Protein 9JQL (pdb70)

InterPro domains:
  IPR006679 Adenine deaminase [cd01295] (73-567)
  IPR006680 Amidohydrolase-related [PF01979] (78-361)
  IPR011059 Metal-dependent hydrolase, composite domain superfamily [G3DSA:2.30.40.10] (27-360)
  IPR011059 Metal-dependent hydrolase, composite domain superfamily [SSF51338] (27-117)
  IPR026912 Adenine deaminase C-terminal domain [PF13382] (418-571)
  IPR032466 Metal-dependent hydrolase [SSF51556] (82-328)

Foldseek 3Di:
DAPQFAPAVDADDCVLQDADDQWAWEDPFLAAIDIDGDDDDSHDQADALPAFKKWKKKADSNRFWMETHIYGQQFRAQAWKKALQEPRSIIIIIHGHVVQNSVQRVVCRRLHGGMWGGDDPGTPATDHNPLCDCPDPVCVVVNVVSQVVVVVVSVVGRRDHDHNVSNVHNQAPLCHDAWHQHRQYIAGSVVGDHDDGIDGD

Secondary structure (DSSP, 8-state):
--SS----S----GGGG----SEEEEESSSS-EEEEE--S-TT-SB--TTS-EEEEEEE-TTSSEEEEEEEESS-SS--EEEE--SSS--EEEEESBHHHHHHHHHHHHHTTSEEEEEETTEEEEEEEHHHHTTSSGGGHHHHHHHHHHHHHHHHHTT--SS-HHHHHHTTT-TTSSBEEEETTEEEETTTTEEEEEPEE-

Nearest PDB structures (foldseek):
  3t81-assembly1_B  TM=7.259E-01  e=1.936E-08  Agrobacterium fabrum str. C58
  3t8l-assembly1_A  TM=6.956E-01  e=5.305E-07  Agrobacterium fabrum str. C58
  4qfu-assembly3_C  TM=3.520E-01  e=2.180E+00  Phocaeicola vulgatus ATCC 8482
  4qfu-assembly4_D  TM=3.518E-01  e=2.459E+00  Phocaeicola vulgatus ATCC 8482

Solvent-accessible surface area: 9180 Å² total; per-residue (Å²): 96,34,190,90,66,27,104,26,98,20,96,14,64,88,95,2,0,120,20,104,18,62,31,0,0,71,9,132,66,10,17,39,1,50,59,23,111,30,139,46,81,28,73,94,74,75,8,59,106,125,42,47,2,0,0,0,0,0,0,10,76,123,8,136,24,20,0,8,1,1,0,37,13,0,0,31,27,0,9,0,0,0,0,5,51,23,124,73,11,10,0,0,0,0,0,0,21,19,51,4,0,33,57,0,3,47,54,0,28,68,38,22,0,0,3,0,1,0,39,109,53,104,58,61,24,40,4,44,80,76,36,12,27,66,100,64,100,176,24,115,121,76,10,84,121,56,46,99,91,2,62,55,16,0,86,120,32,24,4,155,62,116,40,3,19,91,3,4,53,63,1,29,22,62,136,41,36,91,0,1,0,12,67,52,0,0,33,21,14,124,137,164,54,57,52,75,86,15,82,136,107

B-factor: mean 29.09, std 10.37, range [13.46, 78.76]

Sequence (201 aa):
GGLVPLELSYDMTMDDLQFSMPMGVKMRNAVIMEPYMIEIDNSMEQLSFDHDESYLTMLDRHGKWRVNTMIKGFASSVQGFVSSFTTTGDIVAIGKNKADMLLAFARMKEIGGGIVLAENGNILHEIPLALCGCASSEAYEDVLEKEQKLRDLLTERGYEFCDPIYTLLFLQSTHLPYIRITPRGIFDVMKKTVLFPSIMR

Structure (mmCIF, N/CA/C/O backbone):
data_9JQL
#
_entry.id   9JQL
#
_cell.length_a   103.169
_cell.length_b   103.169
_cell.length_c   42.629
_cell.angle_alpha   90.000
_cell.angle_beta   90.000
_cell.angle_gamma   90.000
#
_symmetry.space_group_name_H-M   'P 43 21 2'
#
loop_
_entity.id
_entity.type
_entity.pdbx_description
1 polymer 'Putative adenine deaminase YerA'
2 water water
#
loop_
_atom_site.group_PDB
_atom_site.id
_atom_site.type_symbol
_atom_site.label_atom_id
_atom_site.label_alt_id
_atom_site.label_comp_id
_atom_site.label_asym_id
_atom_site.label_entity_id
_atom_site.label_seq_id
_atom_site.pdbx_PDB_ins_code
_atom_site.Cartn_x
_atom_site.Cartn_y
_atom_site.Cartn_z
_atom_site.occupancy
_atom_site.B_iso_or_equiv
_atom_site.auth_seq_id
_atom_site.auth_comp_id
_atom_site.auth_asym_id
_atom_site.auth_atom_id
_atom_site.pdbx_PDB_model_num
ATOM 1 N N . GLY A 1 1 ? 21.48433 -5.76785 15.49478 1.000 51.31204 380 GLY A N 1
ATOM 2 C CA . GLY A 1 1 ? 22.10013 -7.06250 15.24241 1.000 51.75417 380 GLY A CA 1
ATOM 3 C C . GLY A 1 1 ? 21.10717 -8.15552 14.87693 1.000 62.40680 380 GLY A C 1
ATOM 4 O O . GLY A 1 1 ? 19.94044 -7.86471 14.58024 1.000 68.64543 380 GLY A O 1
ATOM 5 N N . GLY A 1 2 ? 21.56734 -9.40860 14.89671 1.000 56.92052 381 GLY A N 1
ATOM 6 C CA . GLY A 1 2 ? 20.71853 -10.52518 14.53374 1.000 59.71287 381 GLY A CA 1
ATOM 7 C C . GLY A 1 2 ? 20.73058 -11.65749 15.53228 1.000 61.74036 381 GLY A C 1
ATOM 8 O O . GLY A 1 2 ? 21.80373 -12.14576 15.89096 1.000 57.49141 381 GLY A O 1
ATOM 9 N N . LEU A 1 3 ? 19.54789 -12.07570 15.99205 1.000 63.62992 382 LEU A N 1
ATOM 10 C CA . LEU A 1 3 ? 19.45801 -13.22899 16.87605 1.000 65.43855 382 LEU A CA 1
ATOM 11 C C . LEU A 1 3 ? 19.66041 -14.52371 16.10296 1.000 68.34970 382 LEU A C 1
ATOM 12 O O . LEU A 1 3 ? 20.29886 -15.45942 16.59548 1.000 73.31970 382 LEU A O 1
ATOM 17 N N . VAL A 1 4 ? 19.11944 -14.59948 14.88487 1.000 70.58394 383 VAL A N 1
ATOM 18 C CA . VAL A 1 4 ? 19.31258 -15.77447 14.04082 1.000 71.05185 383 VAL A CA 1
ATOM 19 C C . VAL A 1 4 ? 19.97452 -15.33364 12.73552 1.000 67.44577 383 VAL A C 1
ATOM 20 O O . VAL A 1 4 ? 19.30366 -15.25902 11.69972 1.000 67.89597 383 VAL A O 1
ATOM 22 N N . PRO A 1 5 ? 21.26411 -15.03305 12.73779 1.000 63.84038 384 PRO A N 1
ATOM 23 C CA . PRO A 1 5 ? 21.90425 -14.55144 11.51224 1.000 53.49911 384 PRO A CA 1
ATOM 24 C C . PRO A 1 5 ? 22.23051 -15.69298 10.56073 1.000 57.40106 384 PRO A C 1
ATOM 25 O O . PRO A 1 5 ? 22.27659 -16.86861 10.93238 1.000 60.06209 384 PRO A O 1
ATOM 29 N N . LEU A 1 6 ? 22.45002 -15.31957 9.30426 1.000 50.82556 385 LEU A N 1
ATOM 30 C CA . LEU A 1 6 ? 22.93982 -16.26945 8.31605 1.000 48.23200 385 LEU A CA 1
ATOM 31 C C . LEU A 1 6 ? 24.27646 -16.84305 8.77614 1.000 54.54626 385 LEU A C 1
ATOM 32 O O . LEU A 1 6 ? 25.26423 -16.11228 8.91503 1.000 65.83970 385 LEU A O 1
ATOM 37 N N . GLU A 1 7 ? 24.29478 -18.15046 9.04535 1.000 57.27905 386 GLU A N 1
ATOM 38 C CA . GLU A 1 7 ? 25.47081 -18.81623 9.60689 1.000 61.77953 386 GLU A CA 1
ATOM 39 C C . GLU A 1 7 ? 26.35137 -19.29590 8.45811 1.000 60.00325 386 GLU A C 1
ATOM 40 O O . GLU A 1 7 ? 26.46016 -20.48916 8.16080 1.000 56.80590 386 GLU A O 1
ATOM 42 N N . LEU A 1 8 ? 27.00788 -18.33356 7.81696 1.000 46.46210 387 LEU A N 1
ATOM 43 C CA . LEU A 1 8 ? 28.01274 -18.65328 6.82101 1.000 49.48396 387 LEU A CA 1
ATOM 44 C C . LEU A 1 8 ? 29.31497 -19.02801 7.51364 1.000 51.19384 387 LEU A C 1
ATOM 45 O O . LEU A 1 8 ? 29.66670 -18.48283 8.56265 1.000 53.65520 387 LEU A O 1
ATOM 50 N N . SER A 1 9 ? 30.03642 -19.96320 6.91511 1.000 49.38810 388 SER A N 1
ATOM 51 C CA . SER A 1 9 ? 31.28422 -20.43168 7.52118 1.000 49.33540 388 SER A CA 1
ATOM 52 C C . SER A 1 9 ? 32.38940 -19.39092 7.45862 1.000 49.97211 388 SER A C 1
ATOM 53 O O . SER A 1 9 ? 33.53848 -19.72738 7.81066 1.000 51.64431 388 SER A O 1
ATOM 56 N N . TYR A 1 10 ? 32.10750 -18.15548 7.04412 1.000 50.20048 389 TYR A N 1
ATOM 57 C CA . TYR A 1 10 ? 33.16833 -17.18001 6.83293 1.000 41.06869 389 TYR A CA 1
ATOM 58 C C . TYR A 1 10 ? 32.61105 -15.77063 6.94850 1.000 39.48680 389 TYR A C 1
ATOM 59 O O . TYR A 1 10 ? 31.42915 -15.51803 6.68591 1.000 39.30542 389 TYR A O 1
ATOM 68 N N . ASP A 1 11 ? 33.48543 -14.85052 7.34766 1.000 36.62767 390 ASP A N 1
ATOM 69 C CA . ASP A 1 11 ? 33.22639 -13.42716 7.24005 1.000 36.83069 390 ASP A CA 1
ATOM 70 C C . ASP A 1 11 ? 33.94812 -12.89443 6.01199 1.000 32.61492 390 ASP A C 1
ATOM 71 O O . ASP A 1 11 ? 35.00810 -13.39976 5.63088 1.000 33.62397 390 ASP A O 1
ATOM 76 N N . MET A 1 12 ? 33.36976 -11.87342 5.38916 1.000 32.71063 391 MET A N 1
ATOM 77 C CA . MET A 1 12 ? 34.01857 -11.23506 4.25380 1.000 30.44168 391 MET A CA 1
ATOM 78 C C . MET A 1 12 ? 34.97732 -10.16420 4.75054 1.000 29.22528 391 MET A C 1
ATOM 79 O O . MET A 1 12 ? 34.57927 -9.25051 5.48063 1.000 27.91118 391 MET A O 1
ATOM 84 N N . THR A 1 13 ? 36.23593 -10.27259 4.34807 1.000 30.04641 392 THR A N 1
ATOM 85 C CA . THR A 1 13 ? 37.28075 -9.37597 4.80764 1.000 27.84934 392 THR A CA 1
ATOM 86 C C . THR A 1 13 ? 37.87777 -8.62143 3.62772 1.000 33.05551 392 THR A C 1
ATOM 87 O O . THR A 1 13 ? 37.52934 -8.84649 2.46661 1.000 30.03212 392 THR A O 1
ATOM 91 N N . MET A 1 14 ? 38.79604 -7.71147 3.94761 1.000 27.49940 393 MET A N 1
ATOM 92 C CA . MET A 1 14 ? 39.48447 -6.94441 2.91900 1.000 30.19237 393 MET A CA 1
ATOM 93 C C . MET A 1 14 ? 40.26362 -7.82876 1.95465 1.000 30.63221 393 MET A C 1
ATOM 94 O O . MET A 1 14 ? 40.46476 -7.43550 0.79894 1.000 31.99603 393 MET A O 1
ATOM 99 N N . ASP A 1 15 ? 40.68928 -9.01620 2.39846 1.000 31.18611 394 ASP A N 1
ATOM 100 C CA . ASP A 1 15 ? 41.36279 -9.96108 1.51654 1.000 31.28809 394 ASP A CA 1
ATOM 101 C C . ASP A 1 15 ? 40.44852 -10.47941 0.41383 1.000 31.64230 394 ASP A C 1
ATOM 102 O O . ASP A 1 15 ? 40.94304 -10.90361 -0.63605 1.000 28.19703 394 ASP A O 1
ATOM 107 N N . ASP A 1 16 ? 39.13480 -10.48662 0.63634 1.000 26.17485 395 ASP A N 1
ATOM 108 C CA . ASP A 1 16 ? 38.18365 -10.83630 -0.40976 1.000 28.98389 395 ASP A CA 1
ATOM 109 C C . ASP A 1 16 ? 37.94101 -9.67577 -1.36576 1.000 29.66433 395 ASP A C 1
ATOM 110 O O . ASP A 1 16 ? 37.19707 -9.82665 -2.33904 1.000 25.19818 395 ASP A O 1
ATOM 115 N N . LEU A 1 17 ? 38.54440 -8.51750 -1.10910 1.000 26.60058 396 LEU A N 1
ATOM 116 C CA . LEU A 1 17 ? 38.40496 -7.33907 -1.95813 1.000 29.58463 396 LEU A CA 1
ATOM 117 C C . LEU A 1 17 ? 39.73287 -6.97674 -2.62204 1.000 26.89818 396 LEU A C 1
ATOM 118 O O . LEU A 1 17 ? 40.09575 -5.80742 -2.72943 1.000 24.84221 396 LEU A O 1
ATOM 123 N N . GLN A 1 18 ? 40.47120 -7.98992 -3.07009 1.000 24.64952 397 GLN A N 1
ATOM 124 C CA . GLN A 1 18 ? 41.67762 -7.81119 -3.87036 1.000 27.51271 397 GLN A CA 1
ATOM 125 C C . GLN A 1 18 ? 41.33435 -8.06478 -5.33132 1.000 27.97739 397 GLN A C 1
ATOM 126 O O . GLN A 1 18 ? 40.91992 -9.17412 -5.69208 1.000 25.10078 397 GLN A O 1
ATOM 132 N N . PHE A 1 19 ? 41.50603 -7.04766 -6.17138 1.000 21.81118 398 PHE A N 1
ATOM 133 C CA . PHE A 1 19 ? 41.12137 -7.10165 -7.57302 1.000 24.73418 398 PHE A CA 1
ATOM 134 C C . PHE A 1 19 ? 42.36093 -6.96493 -8.44484 1.000 31.15484 398 PHE A C 1
ATOM 135 O O . PHE A 1 19 ? 43.15105 -6.03101 -8.26419 1.000 32.27025 398 PHE A O 1
ATOM 143 N N . SER A 1 20 ? 42.53127 -7.89022 -9.38687 1.000 24.87932 399 SER A N 1
ATOM 144 C CA . SER A 1 20 ? 43.76044 -7.91751 -10.16847 1.000 30.15899 399 SER A CA 1
ATOM 145 C C . SER A 1 20 ? 43.52692 -8.19806 -11.65001 1.000 28.74994 399 SER A C 1
ATOM 146 O O . SER A 1 20 ? 44.31223 -7.75046 -12.49103 1.000 29.71820 399 SER A O 1
ATOM 149 N N . MET A 1 21 ? 42.47304 -8.93634 -11.99033 1.000 22.06484 400 MET A N 1
ATOM 150 C CA . MET A 1 21 ? 42.25714 -9.29393 -13.38306 1.000 24.90899 400 MET A CA 1
ATOM 151 C C . MET A 1 21 ? 41.95879 -8.04394 -14.22278 1.000 24.37929 400 MET A C 1
ATOM 152 O O . MET A 1 21 ? 41.25244 -7.13998 -13.74165 1.000 25.94641 400 MET A O 1
ATOM 157 N N . PRO A 1 22 ? 42.47215 -7.95196 -15.42817 1.000 24.11094 401 PRO A N 1
ATOM 158 C CA . PRO A 1 22 ? 42.32597 -6.73039 -16.23413 1.000 25.25366 401 PRO A CA 1
ATOM 159 C C . PRO A 1 22 ? 41.00938 -6.63465 -16.98551 1.000 24.31412 401 PRO A C 1
ATOM 160 O O . PRO A 1 22 ? 40.77621 -5.62619 -17.66234 1.000 21.89607 401 PRO A O 1
ATOM 164 N N . MET A 1 23 ? 40.15121 -7.64368 -16.88656 1.000 20.25029 402 MET A N 1
ATOM 165 C CA . MET A 1 23 ? 38.92252 -7.72190 -17.65983 1.000 22.07051 402 MET A CA 1
ATOM 166 C C . MET A 1 23 ? 37.72204 -7.76907 -16.72591 1.000 22.04813 402 MET A C 1
ATOM 167 O O . MET A 1 23 ? 37.76076 -8.42161 -15.67720 1.000 19.69016 402 MET A O 1
ATOM 172 N N . GLY A 1 24 ? 36.66106 -7.06711 -17.11115 1.000 16.49401 403 GLY A N 1
ATOM 173 C CA . GLY A 1 24 ? 35.41339 -7.10926 -16.38047 1.000 19.83080 403 GLY A CA 1
ATOM 174 C C . GLY A 1 24 ? 34.22454 -7.34113 -17.28655 1.000 22.25111 403 GLY A C 1
ATOM 175 O O . GLY A 1 24 ? 34.38133 -7.55192 -18.49522 1.000 19.86282 403 GLY A O 1
ATOM 176 N N . VAL A 1 25 ? 33.02655 -7.28769 -16.71561 1.000 16.92100 404 VAL A N 1
ATOM 177 C CA . VAL A 1 25 ? 31.79155 -7.49807 -17.45626 1.000 20.22446 404 VAL A CA 1
ATOM 178 C C . VAL A 1 25 ? 31.07945 -6.16020 -17.59672 1.000 21.64249 404 VAL A C 1
ATOM 179 O O . VAL A 1 25 ? 31.02953 -5.36311 -16.65204 1.000 19.76020 404 VAL A O 1
ATOM 183 N N . LYS A 1 26 ? 30.55400 -5.90387 -18.78964 1.000 18.66161 405 LYS A N 1
ATOM 184 C CA . LYS A 1 26 ? 29.88604 -4.65214 -19.11332 1.000 21.74708 405 LYS A CA 1
ATOM 185 C C . LYS A 1 26 ? 28.44935 -4.95017 -19.51633 1.000 19.14650 405 LYS A C 1
ATOM 186 O O . LYS A 1 26 ? 28.20545 -5.83653 -20.33887 1.000 21.79568 405 LYS A O 1
ATOM 192 N N . MET A 1 27 ? 27.50525 -4.21302 -18.94018 1.000 19.92539 406 MET A N 1
ATOM 193 C CA . MET A 1 27 ? 26.08577 -4.43733 -19.18368 1.000 20.27258 406 MET A CA 1
ATOM 194 C C . MET A 1 27 ? 25.66582 -3.79996 -20.50607 1.000 22.20798 406 MET A C 1
ATOM 195 O O . MET A 1 27 ? 25.84143 -2.59184 -20.69953 1.000 21.58026 406 MET A O 1
ATOM 200 N N . ARG A 1 28 ? 25.13808 -4.61837 -21.42328 1.000 19.77456 407 ARG A N 1
ATOM 201 C CA . ARG A 1 28 ? 24.44998 -4.11989 -22.61024 1.000 25.72491 407 ARG A CA 1
ATOM 202 C C . ARG A 1 28 ? 23.01130 -3.75035 -22.29791 1.000 27.75715 407 ARG A C 1
ATOM 203 O O . ARG A 1 28 ? 22.50774 -2.71059 -22.72100 1.000 28.73874 407 ARG A O 1
ATOM 211 N N . ASN A 1 29 ? 22.31909 -4.63009 -21.55879 1.000 25.20336 408 ASN A N 1
ATOM 212 C CA . ASN A 1 29 ? 21.01583 -4.32831 -20.99839 1.000 24.94131 408 ASN A CA 1
ATOM 213 C C . ASN A 1 29 ? 21.02017 -4.86954 -19.57216 1.000 25.23355 408 ASN A C 1
ATOM 214 O O . ASN A 1 29 ? 22.07010 -5.01336 -18.93155 1.000 23.14222 408 ASN A O 1
ATOM 219 N N . ALA A 1 30 ? 19.84568 -5.22219 -19.06576 1.000 21.24307 409 ALA A N 1
ATOM 220 C CA . ALA A 1 30 ? 19.75462 -5.67733 -17.68345 1.000 27.95558 409 ALA A CA 1
ATOM 221 C C . ALA A 1 30 ? 20.42517 -7.03158 -17.46895 1.000 22.83225 409 ALA A C 1
ATOM 222 O O . ALA A 1 30 ? 20.91641 -7.30335 -16.36913 1.000 17.24671 409 ALA A O 1
ATOM 224 N N . VAL A 1 31 ? 20.50111 -7.87245 -18.49938 1.000 17.77243 410 VAL A N 1
ATOM 225 C CA . VAL A 1 31 ? 20.97320 -9.24249 -18.30704 1.000 19.96803 410 VAL A CA 1
ATOM 226 C C . VAL A 1 31 ? 22.13787 -9.56130 -19.23520 1.000 22.81332 410 VAL A C 1
ATOM 227 O O . VAL A 1 31 ? 23.03223 -10.33718 -18.87376 1.000 23.52759 410 VAL A O 1
ATOM 231 N N . ILE A 1 32 ? 22.14725 -8.96883 -20.42516 1.000 21.69447 411 ILE A N 1
ATOM 232 C CA . ILE A 1 32 ? 23.18762 -9.26721 -21.40055 1.000 21.69229 411 ILE A CA 1
ATOM 233 C C . ILE A 1 32 ? 24.45683 -8.51468 -21.02499 1.000 20.43273 411 ILE A C 1
ATOM 234 O O . ILE A 1 32 ? 24.42305 -7.30680 -20.76298 1.000 19.94933 411 ILE A O 1
ATOM 239 N N . MET A 1 33 ? 25.57933 -9.23088 -20.98675 1.000 17.78150 412 MET A N 1
ATOM 240 C CA . MET A 1 33 ? 26.86618 -8.64814 -20.63905 1.000 19.87247 412 MET A CA 1
ATOM 241 C C . MET A 1 33 ? 27.91934 -9.08972 -21.63986 1.000 21.35487 412 MET A C 1
ATOM 242 O O . MET A 1 33 ? 27.81310 -10.15531 -22.25248 1.000 22.47273 412 MET A O 1
ATOM 247 N N . GLU A 1 34 ? 28.94740 -8.26448 -21.79471 1.000 22.57462 413 GLU A N 1
ATOM 248 C CA . GLU A 1 34 ? 30.05604 -8.53689 -22.68187 1.000 27.40598 413 GLU A CA 1
ATOM 249 C C . GLU A 1 34 ? 31.36697 -8.24852 -21.98513 1.000 22.72264 413 GLU A C 1
ATOM 250 O O . GLU A 1 34 ? 31.41369 -7.44674 -21.03574 1.000 19.62506 413 GLU A O 1
ATOM 256 N N . PRO A 1 35 ? 32.46440 -8.87817 -22.39235 1.000 22.91458 414 PRO A N 1
ATOM 257 C CA . PRO A 1 35 ? 33.75719 -8.57037 -2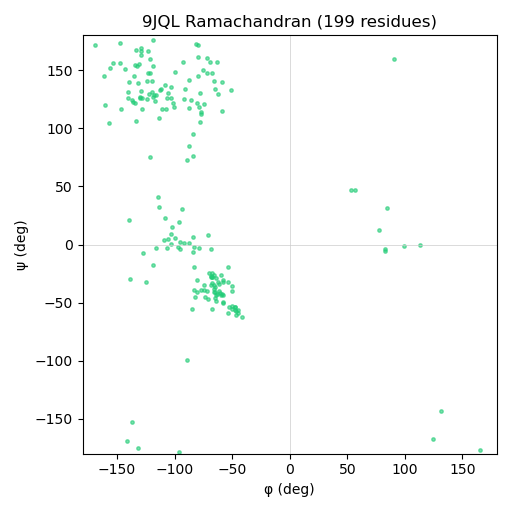1.78702 1.000 19.71221 414 PRO A CA 1
ATOM 258 C C . PRO A 1 35 ? 34.20337 -7.15827 -22.13347 1.000 25.83713 414 PRO A C 1
ATOM 259 O O . PRO A 1 35 ? 33.89381 -6.62941 -23.20426 1.000 21.32574 414 PRO A O 1
ATOM 263 N N . TYR A 1 36 ? 34.92579 -6.54141 -21.20141 1.000 21.61109 415 TYR A N 1
ATOM 264 C CA . TYR A 1 36 ? 35.53762 -5.24700 -21.46536 1.000 20.88721 415 TYR A CA 1
ATOM 265 C C . TYR A 1 36 ? 36.84739 -5.16716 -20.69553 1.000 23.29374 415 TYR A C 1
ATOM 266 O O . TYR A 1 36 ? 37.05180 -5.87489 -19.70644 1.000 22.55923 415 TYR A O 1
ATOM 275 N N . MET A 1 37 ? 37.74551 -4.30993 -21.17257 1.000 24.60980 416 MET A N 1
ATOM 276 C CA . MET A 1 37 ? 39.03160 -4.10321 -20.51970 1.000 26.89554 416 MET A CA 1
A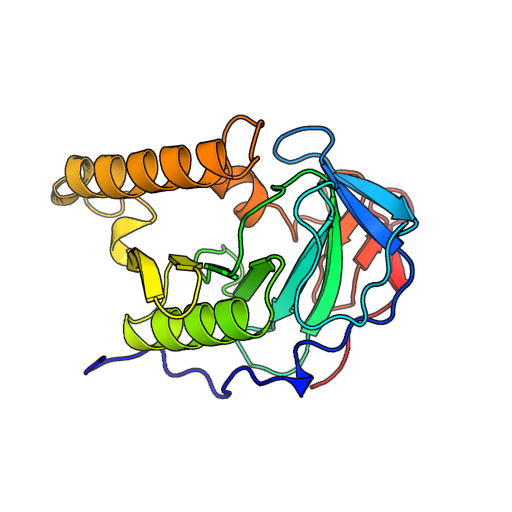TOM 277 C C . MET A 1 37 ? 38.91338 -2.94971 -19.53263 1.000 25.99021 416 MET A C 1
ATOM 278 O O . MET A 1 37 ? 38.49343 -1.84773 -19.90332 1.000 25.91326 416 MET A O 1
ATOM 283 N N . ILE A 1 38 ? 39.277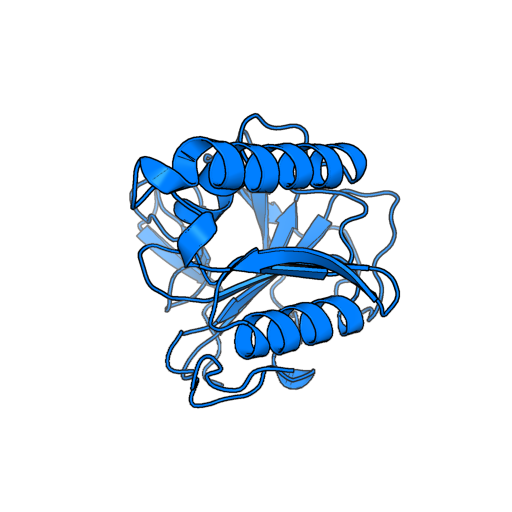65 -3.21377 -18.27591 1.000 22.28023 417 ILE A N 1
ATOM 284 C CA . ILE A 1 38 ? 39.12619 -2.22380 -17.21754 1.000 25.89150 417 ILE A CA 1
ATOM 285 C C . ILE A 1 38 ? 39.98443 -1.00598 -17.52303 1.000 31.55103 417 ILE A C 1
ATOM 286 O O . ILE A 1 38 ? 41.17995 -1.12313 -17.82067 1.000 29.26179 417 ILE A O 1
ATOM 291 N N . GLU A 1 39 ? 39.37210 0.17512 -17.45305 1.000 30.85915 418 GLU A N 1
ATOM 292 C CA . GLU A 1 39 ? 40.01292 1.42264 -17.84617 1.000 36.56199 418 GLU A CA 1
ATOM 293 C C . GLU A 1 39 ? 40.48459 2.26439 -16.66661 1.000 31.23449 418 GLU A C 1
ATOM 294 O O . GLU A 1 39 ? 41.04156 3.34539 -16.88367 1.000 36.75663 418 GLU A O 1
ATOM 300 N N . ILE A 1 40 ? 40.28063 1.80673 -15.43038 1.000 27.38600 419 ILE A N 1
ATOM 301 C CA . ILE A 1 40 ? 40.55006 2.61036 -14.24504 1.000 27.58288 419 ILE A CA 1
ATOM 302 C C . ILE A 1 40 ? 41.41761 1.81813 -13.27208 1.000 29.17067 419 ILE A C 1
ATOM 303 O O . ILE A 1 40 ? 41.62125 0.61291 -13.41842 1.000 31.51046 419 ILE A O 1
ATOM 308 N N . ASP A 1 41 ? 41.92454 2.52610 -12.26230 1.000 30.07479 420 ASP A N 1
ATOM 309 C CA . ASP A 1 41 ? 42.78823 1.94653 -11.23639 1.000 34.54673 420 ASP A CA 1
ATOM 310 C C . ASP A 1 41 ? 41.92512 1.18549 -10.23695 1.000 33.27225 420 ASP A C 1
ATOM 311 O O . ASP A 1 41 ? 41.25652 1.79186 -9.39318 1.000 36.65282 420 ASP A O 1
ATOM 316 N N . ASN A 1 42 ? 41.95601 -0.14693 -10.31528 1.000 33.05464 421 ASN A N 1
ATOM 317 C CA . ASN A 1 42 ? 41.15964 -1.00211 -9.44276 1.000 35.56423 421 ASN A CA 1
ATOM 318 C C . ASN A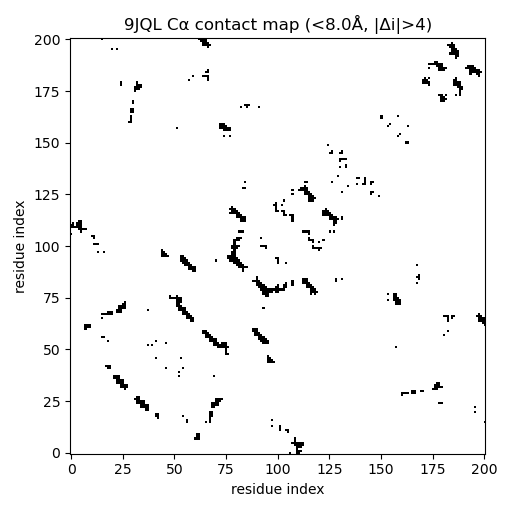 1 42 ? 41.91664 -1.44446 -8.19256 1.000 32.45574 421 ASN A C 1
ATOM 319 O O . ASN A 1 42 ? 41.66491 -2.54098 -7.67497 1.000 28.34294 421 ASN A O 1
ATOM 324 N N . SER A 1 43 ? 42.84128 -0.62589 -7.69472 1.000 30.31792 422 SER A N 1
ATOM 325 C CA . SER A 1 43 ? 43.54070 -0.90330 -6.44788 1.000 26.78405 422 SER A CA 1
ATOM 326 C C . SER A 1 43 ? 43.07161 -0.01536 -5.30538 1.000 28.41759 422 SER A C 1
ATOM 327 O O . SER A 1 43 ? 43.54225 -0.18022 -4.17629 1.000 30.05756 422 SER A O 1
ATOM 330 N N . MET A 1 44 ? 42.15895 0.91477 -5.56994 1.000 31.80297 423 MET A N 1
ATOM 331 C CA . MET A 1 44 ? 41.79144 1.94310 -4.60776 1.000 25.07590 423 MET A CA 1
ATOM 332 C C . MET A 1 44 ? 40.67625 1.46655 -3.68882 1.000 33.57843 423 MET A C 1
ATOM 333 O O . MET A 1 44 ? 39.74502 0.78191 -4.12258 1.000 24.67919 423 MET A O 1
ATOM 338 N N . GLU A 1 45 ? 40.77785 1.84643 -2.41189 1.000 29.83328 424 GLU A N 1
ATOM 339 C CA . GLU A 1 45 ? 39.71074 1.56226 -1.45971 1.000 28.41849 424 GLU A CA 1
ATOM 340 C C . GLU A 1 45 ? 38.41688 2.26031 -1.85576 1.000 30.76120 424 GLU A C 1
ATOM 341 O O . GLU A 1 45 ? 37.32617 1.73282 -1.61338 1.000 28.67707 424 GLU A O 1
ATOM 347 N N . GLN A 1 46 ? 38.51751 3.43437 -2.47529 1.000 25.91543 425 GLN A N 1
ATOM 348 C CA . GLN A 1 46 ? 37.36127 4.20483 -2.91629 1.000 23.50149 425 GLN A CA 1
ATOM 349 C C . GLN A 1 46 ? 37.54612 4.55796 -4.38317 1.000 28.78836 425 GLN A C 1
ATOM 350 O O . GLN A 1 46 ? 38.57433 5.13075 -4.75891 1.000 29.89890 425 GLN A O 1
ATOM 356 N N . LEU A 1 47 ? 36.56183 4.21209 -5.20647 1.000 20.34767 426 LEU A N 1
ATOM 357 C CA . LEU A 1 47 ? 36.59604 4.53848 -6.62303 1.000 22.68461 426 LEU A CA 1
ATOM 358 C C . LEU A 1 47 ? 35.89537 5.86908 -6.87752 1.000 24.84432 426 LEU A C 1
ATOM 359 O O . LEU A 1 47 ? 35.05307 6.31742 -6.09689 1.000 25.22927 426 LEU A O 1
ATOM 364 N N . SER A 1 48 ? 36.25075 6.49603 -7.99446 1.000 27.12556 427 SER A N 1
ATOM 365 C CA . SER A 1 48 ? 35.67645 7.78761 -8.34045 1.000 22.88998 427 SER A CA 1
ATOM 366 C C . SER A 1 48 ? 34.24358 7.63260 -8.84195 1.000 29.29164 427 SER A C 1
ATOM 367 O O . SER A 1 48 ? 33.87156 6.61351 -9.43086 1.000 23.20180 427 SER A O 1
ATOM 370 N N . PHE A 1 49 ? 33.43729 8.66932 -8.60922 1.000 23.24031 428 PHE A N 1
ATOM 371 C CA . PHE A 1 49 ? 32.04330 8.67911 -9.03644 1.000 25.03396 428 PHE A CA 1
ATOM 372 C C . PHE A 1 49 ? 31.85142 9.18670 -10.46057 1.000 28.08169 428 PHE A C 1
ATOM 373 O O . PHE A 1 49 ? 30.70525 9.26860 -10.91432 1.000 32.16456 428 PHE A O 1
ATOM 381 N N . ASP A 1 50 ? 32.92215 9.53603 -11.17578 1.000 25.62119 429 ASP A N 1
ATOM 382 C CA . ASP A 1 50 ? 32.79701 10.09770 -12.51461 1.000 29.27204 429 ASP A CA 1
ATOM 383 C C . ASP A 1 50 ? 32.94490 9.04557 -13.61004 1.000 29.03263 429 ASP A C 1
ATOM 384 O O . ASP A 1 50 ? 33.22662 9.39301 -14.76185 1.000 32.76483 429 ASP A O 1
ATOM 389 N N . HIS A 1 51 ? 32.75988 7.77134 -13.27204 1.000 31.20006 430 HIS A N 1
ATOM 390 C CA . HIS A 1 51 ? 32.66861 6.70050 -14.25461 1.000 29.17825 430 HIS A CA 1
ATOM 391 C C . HIS A 1 51 ? 31.71496 5.64661 -13.70931 1.000 27.58735 430 HIS A C 1
ATOM 392 O O . HIS A 1 51 ? 31.26659 5.72556 -12.56340 1.000 26.38194 430 HIS A O 1
ATOM 399 N N . ASP A 1 52 ? 31.40448 4.64941 -14.54060 1.000 26.61991 431 ASP A N 1
ATOM 400 C CA . ASP A 1 52 ? 30.42705 3.62556 -14.18720 1.000 27.32748 431 ASP A CA 1
ATOM 401 C C . ASP A 1 52 ? 31.05202 2.23981 -14.03364 1.000 23.78370 431 ASP A C 1
ATOM 402 O O . ASP A 1 52 ? 30.40286 1.22956 -14.31456 1.000 22.55787 431 ASP A O 1
ATOM 407 N N . GLU A 1 53 ? 32.30238 2.17279 -13.58280 1.000 20.43671 432 GLU A N 1
ATOM 408 C CA . GLU A 1 53 ? 32.96501 0.90607 -13.29466 1.000 21.28742 432 GLU A CA 1
ATOM 409 C C . GLU A 1 53 ? 32.94484 0.67444 -11.78925 1.000 21.90088 432 GLU A C 1
ATOM 410 O O . GLU A 1 53 ? 33.46774 1.49508 -11.02749 1.000 23.08216 432 GLU A O 1
ATOM 416 N N . SER A 1 54 ? 32.35405 -0.43998 -11.36256 1.000 22.21430 433 SER A N 1
ATOM 417 C CA . SER A 1 54 ? 32.26226 -0.78178 -9.95184 1.000 20.01013 433 SER A CA 1
ATOM 418 C C . SER A 1 54 ? 32.92746 -2.12782 -9.69736 1.000 17.28834 433 SER A C 1
ATOM 419 O O . SER A 1 54 ? 32.93494 -3.00548 -10.56392 1.000 18.46193 433 SER A O 1
ATOM 422 N N . TYR A 1 55 ? 33.51059 -2.27625 -8.50785 1.000 15.28364 434 TYR A N 1
ATOM 423 C CA . TYR A 1 55 ? 33.95879 -3.58438 -8.05133 1.000 19.59914 434 TYR A CA 1
ATOM 424 C C . TYR A 1 55 ? 32.79010 -4.55920 -8.01452 1.000 20.03195 434 TYR A C 1
ATOM 425 O O . TYR A 1 55 ? 31.68398 -4.20321 -7.59109 1.000 17.31054 434 TYR A O 1
ATOM 434 N N . LEU A 1 56 ? 33.05017 -5.80277 -8.42882 1.000 20.71553 435 LEU A N 1
ATOM 435 C CA . LEU A 1 56 ? 32.10543 -6.90391 -8.27475 1.000 16.91370 435 LEU A CA 1
ATOM 436 C C . LEU A 1 56 ? 32.86459 -8.10879 -7.73897 1.000 22.58224 435 LEU A C 1
ATOM 437 O O . LEU A 1 56 ? 33.81298 -8.58421 -8.36957 1.000 17.46250 435 LEU A O 1
ATOM 442 N N . THR A 1 57 ? 32.43232 -8.61033 -6.58798 1.000 17.75114 436 THR A N 1
ATOM 443 C CA . THR A 1 57 ? 32.95580 -9.83210 -5.99792 1.000 18.88297 436 THR A CA 1
ATOM 444 C C . THR A 1 57 ? 31.82434 -10.8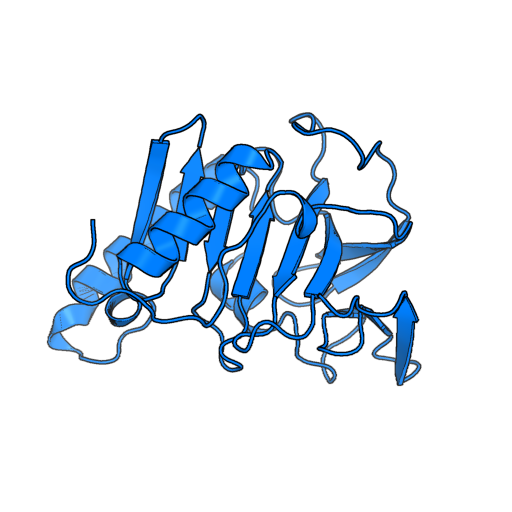4046 -5.87536 1.000 19.09249 436 THR A C 1
ATOM 445 O O . THR A 1 57 ? 30.76726 -10.53026 -5.31775 1.000 15.88838 436 THR A O 1
ATOM 449 N N . MET A 1 58 ? 32.04116 -12.03604 -6.40692 1.000 14.68587 437 MET A N 1
ATOM 450 C CA . MET A 1 58 ? 31.13572 -13.15628 -6.20246 1.000 18.24498 437 MET A CA 1
ATOM 451 C C . MET A 1 58 ? 31.78607 -14.11974 -5.22431 1.000 20.59214 437 MET A C 1
ATOM 452 O O . MET A 1 58 ? 32.94824 -14.48916 -5.39706 1.000 15.97050 437 MET A O 1
ATOM 457 N N . LEU A 1 59 ? 31.04462 -14.51382 -4.19812 1.000 16.03389 438 LEU A N 1
ATOM 458 C CA . LEU A 1 59 ? 31.57292 -15.34458 -3.12904 1.000 19.98970 438 LEU A CA 1
ATOM 459 C C . LEU A 1 59 ? 30.76240 -16.62577 -3.02751 1.000 19.11776 438 LEU A C 1
ATOM 460 O O . LEU A 1 59 ? 29.52773 -16.58418 -2.98650 1.000 18.90904 438 LEU A O 1
ATOM 465 N N . ASP A 1 60 ? 31.46581 -17.75516 -3.00796 1.000 20.25593 439 ASP A N 1
ATOM 466 C CA . ASP A 1 60 ? 30.85511 -19.04069 -2.70463 1.000 22.04203 439 ASP A CA 1
ATOM 467 C C . ASP A 1 60 ? 30.05421 -18.94840 -1.41368 1.000 23.55724 439 ASP A C 1
ATOM 468 O O . ASP A 1 60 ? 30.53160 -18.40500 -0.41410 1.000 19.21072 439 ASP A O 1
ATOM 473 N N . ARG A 1 61 ? 28.82335 -19.46915 -1.44029 1.000 20.42253 440 ARG A N 1
ATOM 474 C CA . ARG A 1 61 ? 28.04023 -19.53339 -0.21058 1.000 24.48588 440 ARG A CA 1
ATOM 475 C C . ARG A 1 61 ? 28.77043 -20.33710 0.85557 1.000 23.95670 440 ARG A C 1
ATOM 476 O O . ARG A 1 61 ? 28.62554 -20.06501 2.05299 1.000 24.18790 440 ARG A O 1
ATOM 484 N N . HIS A 1 62 ? 29.57157 -21.31554 0.43806 1.000 25.41692 441 HIS A N 1
ATOM 485 C CA . HIS A 1 62 ? 30.34666 -22.15146 1.34250 1.000 26.78859 441 HIS A CA 1
ATOM 486 C C . HIS A 1 62 ? 31.75183 -21.61012 1.59030 1.000 27.19473 441 HIS A C 1
ATOM 487 O O . HIS A 1 62 ? 32.52362 -22.23673 2.32341 1.000 26.95610 441 HIS A O 1
ATOM 494 N N . GLY A 1 63 ? 32.10154 -20.46718 1.00030 1.000 26.90971 442 GLY A N 1
ATOM 495 C CA . GLY A 1 63 ? 33.32606 -19.76593 1.33138 1.000 25.02781 442 GLY A CA 1
ATOM 496 C C . GLY A 1 63 ? 34.59803 -20.33103 0.74420 1.000 23.11558 442 GLY A C 1
ATOM 497 O O . GLY A 1 63 ? 35.68733 -19.91243 1.15834 1.000 27.38051 442 GLY A O 1
ATOM 498 N N . LYS A 1 64 ? 34.50648 -21.25218 -0.21259 1.000 20.35973 443 LYS A N 1
ATOM 499 C CA . LYS A 1 64 ? 35.71864 -21.85476 -0.75294 1.000 26.12136 443 LYS A CA 1
ATOM 500 C C . LYS A 1 64 ? 36.35031 -20.98415 -1.83200 1.000 27.07541 443 LYS A C 1
ATOM 501 O O . LYS A 1 64 ? 37.57918 -20.86523 -1.89422 1.000 26.75715 443 LYS A O 1
ATOM 507 N N . TRP A 1 65 ? 35.53476 -20.36934 -2.68505 1.000 23.50657 444 TRP A N 1
ATOM 508 C CA . TRP A 1 65 ? 36.03169 -19.63216 -3.83533 1.000 22.37153 444 TRP A CA 1
ATOM 509 C C . TRP A 1 65 ? 35.42426 -18.23770 -3.87624 1.000 22.86863 444 TRP A C 1
ATOM 510 O O . TRP A 1 65 ? 34.41655 -17.95031 -3.22457 1.000 21.68168 444 TRP A O 1
ATOM 521 N N . ARG A 1 66 ? 36.06084 -17.37318 -4.66384 1.000 19.70609 445 ARG A N 1
ATOM 522 C CA . ARG A 1 66 ? 35.53818 -16.04762 -4.95269 1.000 19.93440 445 ARG A CA 1
ATOM 523 C C . ARG A 1 66 ? 36.07376 -15.59662 -6.30384 1.000 22.04045 445 ARG A C 1
ATOM 524 O O . ARG A 1 66 ? 37.10968 -16.07077 -6.77759 1.000 20.54506 445 ARG A O 1
ATOM 532 N N . VAL A 1 67 ? 35.33727 -14.68149 -6.92475 1.000 18.54819 446 VAL A N 1
ATOM 533 C CA . VAL A 1 67 ? 35.70930 -14.06284 -8.19059 1.000 19.90894 446 VAL A CA 1
ATOM 534 C C . VAL A 1 67 ? 35.72243 -12.55597 -7.98512 1.000 22.06623 446 VAL A C 1
ATOM 535 O O . VAL A 1 67 ? 34.72490 -11.98037 -7.53405 1.000 20.17594 446 VAL A O 1
ATOM 539 N N . ASN A 1 68 ? 36.84873 -11.92333 -8.30937 1.000 18.07365 447 ASN A N 1
ATOM 540 C CA . ASN A 1 68 ? 37.02687 -10.48276 -8.15486 1.000 18.91009 447 ASN A CA 1
ATOM 541 C C . ASN A 1 68 ? 37.16657 -9.86096 -9.54052 1.000 22.02262 447 ASN A C 1
ATOM 542 O O . ASN A 1 68 ? 38.19887 -10.04788 -10.20084 1.000 24.74100 447 ASN A O 1
ATOM 547 N N . THR A 1 69 ? 36.15784 -9.12607 -9.97123 1.000 16.64770 448 THR A N 1
ATOM 548 C CA . THR A 1 69 ? 36.14802 -8.52339 -11.30027 1.000 21.75980 448 THR A CA 1
ATOM 549 C C . THR A 1 69 ? 35.52306 -7.13726 -11.18834 1.000 20.02344 448 THR A C 1
ATOM 550 O O . THR A 1 69 ? 35.29590 -6.61087 -10.09248 1.000 16.75311 448 THR A O 1
ATOM 554 N N . MET A 1 70 ? 35.22496 -6.53189 -12.33208 1.000 18.75206 449 MET A N 1
ATOM 555 C CA . MET A 1 70 ? 34.53965 -5.25162 -12.38391 1.000 22.85273 449 MET A CA 1
ATOM 556 C C . MET A 1 70 ? 33.27197 -5.38853 -13.21082 1.000 19.48873 449 MET A C 1
ATOM 557 O O . MET A 1 70 ? 33.21263 -6.17695 -14.15682 1.000 16.97481 449 MET A O 1
ATOM 562 N N . ILE A 1 71 ? 32.25207 -4.62165 -12.83977 1.000 17.21474 450 ILE A N 1
ATOM 563 C CA . ILE A 1 71 ? 31.02688 -4.51830 -13.62112 1.000 18.82789 450 ILE A CA 1
ATOM 564 C C . ILE A 1 71 ? 30.88950 -3.07334 -14.08174 1.000 19.90941 450 ILE A C 1
ATOM 565 O O . ILE A 1 71 ? 30.93232 -2.14163 -13.26685 1.000 17.37764 450 ILE A O 1
ATOM 570 N N . LYS A 1 72 ? 30.78324 -2.88594 -15.39027 1.000 18.79875 451 LYS A N 1
ATOM 571 C CA . LYS A 1 72 ? 30.64244 -1.56521 -15.98228 1.000 19.29627 451 LYS A CA 1
ATOM 572 C C . LYS A 1 72 ? 29.19130 -1.35278 -16.39035 1.000 19.96969 451 LYS A C 1
ATOM 573 O O . LYS A 1 72 ? 28.61470 -2.17822 -17.10710 1.000 17.90970 451 LYS A O 1
ATOM 579 N N . GLY A 1 73 ? 28.60056 -0.25646 -15.92214 1.000 20.59783 452 GLY A N 1
ATOM 580 C CA . GLY A 1 73 ? 27.23992 0.08332 -16.27646 1.000 21.39651 452 GLY A CA 1
ATOM 581 C C . GLY A 1 73 ? 26.18751 -0.28439 -15.25510 1.000 23.57887 452 GLY A C 1
ATOM 582 O O . GLY A 1 73 ? 25.00370 -0.00598 -15.48829 1.000 25.96338 452 GLY A O 1
ATOM 583 N N . PHE A 1 74 ? 26.56918 -0.90537 -14.13674 1.000 20.90513 453 PHE A N 1
ATOM 584 C CA . PHE A 1 74 ? 25.58754 -1.18658 -13.09524 1.000 16.89100 453 PHE A CA 1
ATOM 585 C C . PHE A 1 74 ? 25.20024 0.08626 -12.35617 1.000 20.14483 453 PHE A C 1
ATOM 586 O O . PHE A 1 74 ? 24.01681 0.33224 -12.10465 1.000 22.39659 453 PHE A O 1
ATOM 594 N N . ALA A 1 75 ? 26.18516 0.90688 -12.00242 1.000 18.25098 454 ALA A N 1
ATOM 595 C CA . ALA A 1 75 ? 25.94538 2.15509 -11.28969 1.000 22.50995 454 ALA A CA 1
ATOM 596 C C . ALA A 1 75 ? 27.23453 2.96112 -11.29436 1.000 25.14990 454 ALA A C 1
ATOM 597 O O . ALA A 1 75 ? 28.29451 2.47577 -11.69936 1.000 20.40641 454 ALA A O 1
ATOM 599 N N . SER A 1 76 ? 27.13057 4.20420 -10.82689 1.000 26.30882 455 SER A N 1
ATOM 600 C CA . SER A 1 76 ? 28.28575 5.08121 -10.71984 1.000 24.70328 455 SER A CA 1
ATOM 601 C C . SER A 1 76 ? 28.47149 5.69308 -9.33949 1.000 27.22163 455 SER A C 1
ATOM 602 O O . SER A 1 76 ? 29.50076 6.33847 -9.11046 1.000 27.29614 455 SER A O 1
ATOM 605 N N . SER A 1 77 ? 27.52139 5.51877 -8.41411 1.000 26.05323 456 SER A N 1
ATOM 606 C CA . SER A 1 77 ? 27.73444 5.99776 -7.05344 1.000 23.34260 456 SER A CA 1
ATOM 607 C C . SER A 1 77 ? 27.21109 5.02315 -6.00159 1.000 25.47721 456 SER A C 1
ATOM 608 O O . SER A 1 77 ? 26.96164 5.43221 -4.86101 1.000 21.46485 456 SER A O 1
ATOM 611 N N . VAL A 1 78 ? 27.04027 3.74891 -6.34813 1.000 22.66214 457 VAL A N 1
ATOM 612 C CA . VAL A 1 78 ? 26.74573 2.73642 -5.34087 1.000 21.01366 457 VAL A CA 1
ATOM 613 C C . VAL A 1 78 ? 28.02216 2.44600 -4.56344 1.000 21.73982 457 VAL A C 1
ATOM 614 O O . VAL A 1 78 ? 29.04347 2.05243 -5.13973 1.000 19.98357 457 VAL A O 1
ATOM 618 N N . GLN A 1 79 ? 27.97315 2.66236 -3.25027 1.000 23.53221 458 GLN A N 1
ATOM 619 C CA . GLN A 1 79 ? 29.13855 2.49216 -2.39289 1.000 21.99494 458 GLN A CA 1
ATOM 620 C C . GLN A 1 79 ? 29.30804 1.04314 -1.94377 1.000 24.67207 458 GLN A C 1
ATOM 621 O O . GLN A 1 79 ? 30.37395 0.45001 -2.14427 1.000 19.83882 458 GLN A O 1
ATOM 627 N N . GLY A 1 80 ? 28.27629 0.46356 -1.33128 1.000 24.16529 459 GLY A N 1
ATOM 628 C CA . GLY A 1 80 ? 28.30996 -0.94775 -0.99430 1.000 21.84380 459 GLY A CA 1
ATOM 629 C C . GLY A 1 80 ? 26.96291 -1.59885 -1.22685 1.000 25.48009 459 GLY A C 1
ATOM 630 O O . GLY A 1 80 ? 25.94566 -1.06500 -0.78684 1.000 23.64084 459 GLY A O 1
ATOM 631 N N . PHE A 1 81 ? 26.92130 -2.73488 -1.91980 1.000 24.32754 460 PHE A N 1
ATOM 632 C CA . PHE A 1 81 ? 25.65639 -3.39496 -2.22197 1.000 22.50168 460 PHE A CA 1
ATOM 633 C C . PHE A 1 81 ? 25.88054 -4.89637 -2.23791 1.000 26.14782 460 PHE A C 1
ATOM 634 O O . PHE A 1 81 ? 26.62855 -5.40231 -3.07610 1.000 20.76788 460 PHE A O 1
ATOM 642 N N . VAL A 1 82 ? 25.22841 -5.61150 -1.32962 1.000 21.75816 461 VAL A N 1
ATOM 643 C CA . VAL A 1 82 ? 25.41357 -7.05023 -1.20762 1.000 21.19496 461 VAL A CA 1
ATOM 644 C C . VAL A 1 82 ? 24.05887 -7.73071 -1.33078 1.000 24.10503 461 VAL A C 1
ATOM 645 O O . VAL A 1 82 ? 23.04731 -7.22079 -0.83904 1.000 21.78488 461 VAL A O 1
ATOM 649 N N . SER A 1 83 ? 24.03695 -8.87106 -2.01260 1.000 20.33851 462 SER A N 1
ATOM 650 C CA . SER A 1 83 ? 22.82072 -9.65475 -2.16432 1.000 16.35264 462 SER A CA 1
ATOM 651 C C . SER A 1 83 ? 23.15615 -11.13219 -2.05458 1.000 16.70476 462 SER A C 1
ATOM 652 O O . SER A 1 83 ? 24.04254 -11.62546 -2.75936 1.000 17.16425 462 SER A O 1
ATOM 655 N N . SER A 1 84 ? 22.46121 -11.82566 -1.15515 1.000 16.58814 463 SER A N 1
ATOM 656 C CA . SER A 1 84 ? 22.45942 -13.27978 -1.11759 1.000 19.52362 463 SER A CA 1
ATOM 657 C C . SER A 1 84 ? 21.21572 -13.85381 -1.77430 1.000 22.11959 463 SER A C 1
ATOM 658 O O . SER A 1 84 ? 20.99786 -15.06787 -1.71941 1.000 19.71591 463 SER A O 1
ATOM 661 N N . PHE A 1 85 ? 20.38759 -13.00029 -2.37835 1.000 18.03174 464 PHE A N 1
ATOM 662 C CA . PHE A 1 85 ? 19.15412 -13.42874 -3.03465 1.000 19.70736 464 PHE A CA 1
ATOM 663 C C . PHE A 1 85 ? 19.49364 -13.89705 -4.44660 1.000 18.38525 464 PHE A C 1
ATOM 664 O O . PHE A 1 85 ? 19.26993 -13.21063 -5.44642 1.000 17.53644 464 PHE A O 1
ATOM 672 N N . THR A 1 86 ? 20.05542 -15.09919 -4.51464 1.000 15.36596 465 THR A N 1
ATOM 673 C CA . THR A 1 86 ? 20.42112 -15.73449 -5.76872 1.000 14.12620 465 THR A CA 1
ATOM 674 C C . THR A 1 86 ? 19.87399 -17.15521 -5.77441 1.000 16.08643 465 THR A C 1
ATOM 675 O O . THR A 1 86 ? 19.64121 -17.75429 -4.72138 1.000 15.42535 465 THR A O 1
ATOM 679 N N . THR A 1 87 ? 19.66467 -17.69518 -6.97769 1.000 14.64458 466 THR A N 1
ATOM 680 C CA . THR A 1 87 ? 19.22465 -19.08111 -7.08761 1.000 14.39333 466 THR A CA 1
ATOM 681 C C . THR A 1 87 ? 20.32555 -20.05765 -6.69797 1.000 18.32247 466 THR A C 1
ATOM 682 O O . THR A 1 87 ? 20.02423 -21.18540 -6.29329 1.000 17.32356 466 THR A O 1
ATOM 686 N N . THR A 1 88 ? 21.59066 -19.64907 -6.80627 1.000 18.70388 467 THR A N 1
ATOM 687 C CA . THR A 1 88 ? 22.69332 -20.49493 -6.37386 1.000 18.90336 467 THR A CA 1
ATOM 688 C C . THR A 1 88 ? 22.95042 -20.39887 -4.87682 1.000 22.28658 467 THR A C 1
ATOM 689 O O . THR A 1 88 ? 23.57894 -21.29982 -4.31231 1.000 19.01878 467 THR A O 1
ATOM 693 N N . GLY A 1 89 ? 22.48147 -19.33699 -4.22413 1.000 15.94104 468 GLY A N 1
ATOM 694 C CA . GLY A 1 89 ? 22.87095 -19.05552 -2.86053 1.000 20.25715 468 GLY A CA 1
ATOM 695 C C . GLY A 1 89 ? 24.19277 -18.33621 -2.71706 1.000 18.81791 468 GLY A C 1
ATOM 696 O O . GLY A 1 89 ? 24.56266 -17.97713 -1.59171 1.000 17.60976 468 GLY A O 1
ATOM 697 N N . ASP A 1 90 ? 24.91989 -18.12546 -3.81230 1.000 13.61312 469 ASP A N 1
ATOM 698 C CA . ASP A 1 90 ? 26.17703 -17.39765 -3.75786 1.000 18.97687 469 ASP A CA 1
ATOM 699 C C . ASP A 1 90 ? 25.92210 -15.91054 -3.51603 1.000 18.36597 469 ASP A C 1
ATOM 700 O O . ASP A 1 90 ? 24.82747 -15.39036 -3.75084 1.000 18.00000 469 ASP A O 1
ATOM 705 N N . ILE A 1 91 ? 26.95876 -15.22403 -3.04300 1.000 16.86136 470 ILE A N 1
ATOM 706 C CA . ILE A 1 91 ? 26.85191 -13.84645 -2.57474 1.000 18.23818 470 ILE A CA 1
ATOM 707 C C . ILE A 1 91 ? 27.42149 -12.91809 -3.63743 1.000 20.09533 470 ILE A C 1
ATOM 708 O O . ILE A 1 91 ? 28.49713 -13.18210 -4.18650 1.000 17.61678 470 ILE A O 1
ATOM 713 N N . VAL A 1 92 ? 26.71586 -11.82527 -3.92316 1.000 14.26300 471 VAL A N 1
ATOM 714 C CA . VAL A 1 92 ? 27.19448 -10.79390 -4.83819 1.000 21.20512 471 VAL A CA 1
ATOM 715 C C . VAL A 1 92 ? 27.46930 -9.53502 -4.03107 1.000 17.41708 471 VAL A C 1
ATOM 716 O O . VAL A 1 92 ? 26.64962 -9.13811 -3.19613 1.000 17.84286 471 VAL A O 1
ATOM 720 N N . ALA A 1 93 ? 28.61780 -8.90985 -4.27708 1.000 15.45688 472 ALA A N 1
ATOM 721 C CA . ALA A 1 93 ? 28.95750 -7.62511 -3.68393 1.000 18.99937 472 ALA A CA 1
ATOM 722 C C . ALA A 1 93 ? 29.42456 -6.69328 -4.79071 1.000 20.74815 472 ALA A C 1
ATOM 723 O O . ALA A 1 93 ? 30.33394 -7.03307 -5.54899 1.000 14.80323 472 ALA A O 1
ATOM 725 N N . ILE A 1 94 ? 28.79986 -5.52580 -4.88051 1.000 20.32203 473 ILE A N 1
ATOM 726 C CA . ILE A 1 94 ? 29.07866 -4.54088 -5.91592 1.000 14.75393 473 ILE A CA 1
ATOM 727 C C . ILE A 1 94 ? 29.25966 -3.18812 -5.24452 1.000 20.26332 473 ILE A C 1
ATOM 728 O O . ILE A 1 94 ? 28.52531 -2.84542 -4.31344 1.000 15.76004 473 ILE A O 1
ATOM 733 N N . GLY A 1 95 ? 30.23183 -2.41694 -5.70887 1.000 18.15509 474 GLY A N 1
ATOM 734 C CA . GLY A 1 95 ? 30.32383 -1.06022 -5.20383 1.000 20.07911 474 GLY A CA 1
ATOM 735 C C . GLY A 1 95 ? 31.64694 -0.39724 -5.51073 1.000 22.08518 474 GLY A C 1
ATOM 736 O O . GLY A 1 95 ? 32.51715 -0.95302 -6.18142 1.000 20.86291 474 GLY A O 1
ATOM 737 N N . LYS A 1 96 ? 31.77421 0.82678 -4.99887 1.000 24.15904 475 LYS A N 1
ATOM 738 C CA . LYS A 1 96 ? 32.95960 1.64094 -5.21252 1.000 23.93890 475 LYS A CA 1
ATOM 739 C C . LYS A 1 96 ? 33.72422 1.94431 -3.93215 1.000 25.30085 475 LYS A C 1
ATOM 740 O O . LYS A 1 96 ? 34.77659 2.58829 -3.99826 1.000 25.03447 475 LYS A O 1
ATOM 746 N N . ASN A 1 97 ? 33.22692 1.50506 -2.77781 1.000 21.26049 476 ASN A N 1
ATOM 747 C CA . ASN A 1 97 ? 33.91597 1.65961 -1.50221 1.000 26.04616 476 ASN A CA 1
ATOM 748 C C . ASN A 1 97 ? 33.97011 0.29686 -0.82961 1.000 23.71277 476 ASN A C 1
ATOM 749 O O . ASN A 1 97 ? 32.92570 -0.27957 -0.50682 1.000 23.87999 476 ASN A O 1
ATOM 754 N N . LYS A 1 98 ? 35.18740 -0.21496 -0.62657 1.000 21.52143 477 LYS A N 1
ATOM 755 C CA . LYS A 1 98 ? 35.35385 -1.55948 -0.08242 1.000 25.13767 477 LYS A CA 1
ATOM 756 C C . LYS A 1 98 ? 34.83601 -1.65393 1.34740 1.000 24.64450 477 LYS A C 1
ATOM 757 O O . LYS A 1 98 ? 34.31181 -2.69794 1.75739 1.000 20.94214 477 LYS A O 1
ATOM 763 N N . ALA A 1 99 ? 34.98780 -0.57961 2.12482 1.000 26.90645 478 ALA A N 1
ATOM 764 C CA . ALA A 1 99 ? 34.49261 -0.58057 3.49682 1.000 27.26570 478 ALA A CA 1
ATOM 765 C C . ALA A 1 99 ? 32.97568 -0.71689 3.52677 1.000 23.95215 478 ALA A C 1
ATOM 766 O O . ALA A 1 99 ? 32.42495 -1.48637 4.32277 1.000 25.59413 478 ALA A O 1
ATOM 768 N N . ASP A 1 100 ? 32.28132 0.01661 2.65236 1.000 20.35236 479 ASP A N 1
ATOM 769 C CA . ASP A 1 100 ? 30.82890 -0.10002 2.58446 1.000 23.17773 479 ASP A CA 1
ATOM 770 C C . ASP A 1 100 ? 30.39470 -1.46564 2.06704 1.000 20.05271 479 ASP A C 1
ATOM 771 O O . ASP A 1 100 ? 29.35549 -1.97841 2.49023 1.000 21.27919 479 ASP A O 1
ATOM 776 N N . MET A 1 101 ? 31.17480 -2.07613 1.17026 1.000 19.54784 480 MET A N 1
ATOM 777 C CA . MET A 1 101 ? 30.86032 -3.43079 0.72116 1.000 23.37904 480 MET A CA 1
ATOM 778 C C . MET A 1 101 ? 30.97646 -4.42981 1.86721 1.000 22.15612 480 MET A C 1
ATOM 779 O O . MET A 1 101 ? 30.09236 -5.27662 2.05553 1.000 19.44020 480 MET A O 1
ATOM 784 N N . LEU A 1 102 ? 32.05881 -4.34117 2.64829 1.000 27.63259 481 LEU A N 1
ATOM 785 C CA . LEU A 1 102 ? 32.20378 -5.20177 3.81976 1.000 26.20991 481 LEU A CA 1
ATOM 786 C C . LEU A 1 102 ? 31.06901 -4.98073 4.81190 1.000 23.46011 481 LEU A C 1
ATOM 787 O O . LEU A 1 102 ? 30.53856 -5.94088 5.38889 1.000 24.23702 481 LEU A O 1
ATOM 792 N N . LEU A 1 103 ? 30.69143 -3.71835 5.02926 1.000 20.88997 482 LEU A N 1
ATOM 793 C CA . LEU A 1 103 ? 29.60415 -3.40896 5.95158 1.000 27.43701 482 LEU A CA 1
ATOM 794 C C . LEU A 1 103 ? 28.28675 -4.00224 5.46616 1.000 28.20027 482 LEU A C 1
ATOM 795 O O . LEU A 1 103 ? 27.51401 -4.56231 6.25401 1.000 27.82856 482 LEU A O 1
ATOM 800 N N . ALA A 1 104 ? 28.01374 -3.88636 4.16452 1.000 25.54309 483 ALA A N 1
ATOM 801 C CA . ALA A 1 104 ? 26.78104 -4.43537 3.61665 1.000 22.96478 483 ALA A CA 1
ATOM 802 C C . ALA A 1 104 ? 26.76282 -5.95157 3.72708 1.000 22.63221 483 ALA A C 1
ATOM 803 O O . ALA A 1 104 ? 25.71520 -6.54430 3.99441 1.000 22.69063 483 ALA A O 1
ATOM 805 N N . PHE A 1 105 ? 27.91768 -6.59568 3.54871 1.000 20.39118 484 PHE A N 1
ATOM 806 C CA . PHE A 1 105 ? 27.98411 -8.04517 3.71945 1.000 23.75257 484 PHE A CA 1
ATOM 807 C C . PHE A 1 105 ? 27.69127 -8.44517 5.16296 1.000 26.52686 484 PHE A C 1
ATOM 808 O O . PHE A 1 105 ? 26.89741 -9.36406 5.41896 1.000 25.67512 484 PHE A O 1
ATOM 816 N N . ALA A 1 106 ? 28.34731 -7.78239 6.12118 1.000 24.77408 485 ALA A N 1
ATOM 817 C CA . ALA A 1 106 ? 28.11496 -8.09711 7.52798 1.000 26.68891 485 ALA A CA 1
ATOM 818 C C . ALA A 1 106 ? 26.65294 -7.89183 7.90214 1.000 26.06520 485 ALA A C 1
ATOM 819 O O . ALA A 1 106 ? 26.05428 -8.73001 8.59017 1.000 27.73209 485 ALA A O 1
ATOM 821 N N . ARG A 1 107 ? 26.05831 -6.78573 7.44457 1.000 22.62506 486 ARG A N 1
ATOM 822 C CA . ARG A 1 107 ? 24.65241 -6.52286 7.73081 1.000 24.47130 486 ARG A CA 1
ATOM 823 C C . ARG A 1 107 ? 23.74722 -7.55428 7.06537 1.000 27.94893 486 ARG A C 1
ATOM 824 O O . ARG A 1 107 ? 22.73574 -7.96666 7.64575 1.000 28.32619 486 ARG A O 1
ATOM 832 N N . MET A 1 108 ? 24.08884 -7.97528 5.84397 1.000 25.97636 487 MET A N 1
ATOM 833 C CA . MET A 1 108 ? 23.33215 -9.02268 5.16663 1.000 22.02900 487 MET A CA 1
ATOM 834 C C . MET A 1 108 ? 23.31535 -10.29551 5.99758 1.000 22.47504 487 MET A C 1
ATOM 835 O O . MET A 1 108 ? 22.27766 -10.95370 6.13370 1.000 24.55427 487 MET A O 1
ATOM 840 N N . LYS A 1 109 ? 24.46705 -10.65758 6.56156 1.000 23.73291 488 LYS A N 1
ATOM 841 C CA . LYS A 1 109 ? 24.50914 -11.82829 7.43213 1.000 28.08952 488 LYS A CA 1
ATOM 842 C C . LYS A 1 109 ? 23.67955 -11.61236 8.69275 1.000 31.77509 488 LYS A C 1
ATOM 843 O O . LYS A 1 109 ? 22.96513 -12.52018 9.13391 1.000 29.26817 488 LYS A O 1
ATOM 849 N N . GLU A 1 110 ? 23.75489 -10.41368 9.28142 1.000 31.72188 489 GLU A N 1
ATOM 850 C CA . GLU A 1 110 ? 23.02233 -10.14376 10.51833 1.000 36.88475 489 GLU A CA 1
ATOM 851 C C . GLU A 1 110 ? 21.52175 -10.34894 10.34507 1.000 31.90892 489 GLU A C 1
ATOM 852 O O . GLU A 1 110 ? 20.86335 -10.92781 11.21740 1.000 35.48911 489 GLU A O 1
ATOM 858 N N . ILE A 1 111 ? 20.95806 -9.87997 9.22671 1.000 28.06713 490 ILE A N 1
ATOM 859 C CA . ILE A 1 111 ? 19.51356 -9.97517 9.02128 1.000 23.33920 490 ILE A CA 1
ATOM 860 C C . ILE A 1 111 ? 19.08481 -11.31986 8.46141 1.000 25.54527 490 ILE A C 1
ATOM 861 O O . ILE A 1 111 ? 17.90333 -11.49226 8.13497 1.000 27.36980 490 ILE A O 1
ATOM 866 N N . GLY A 1 112 ? 20.00045 -12.27891 8.34363 1.000 29.61347 491 GLY A N 1
ATOM 867 C CA . GLY A 1 112 ? 19.64600 -13.60816 7.88979 1.000 28.15560 491 GLY A CA 1
ATOM 868 C C . GLY A 1 112 ? 19.59196 -13.79025 6.39125 1.000 31.30517 491 GLY A C 1
ATOM 869 O O . GLY A 1 112 ? 18.79896 -14.60512 5.90438 1.000 27.45021 491 GLY A O 1
ATOM 870 N N . GLY A 1 113 ? 20.41454 -13.06877 5.64120 1.000 31.17329 492 GLY A N 1
ATOM 871 C CA . GLY A 1 113 ? 20.38114 -13.13337 4.19687 1.000 24.68606 492 GLY A CA 1
ATOM 872 C C . GLY A 1 113 ? 19.44188 -12.10230 3.59451 1.000 21.65534 492 GLY A C 1
ATOM 873 O O . GLY A 1 113 ? 18.53806 -11.57884 4.24456 1.000 24.90462 492 GLY A O 1
ATOM 874 N N . GLY A 1 114 ? 19.67118 -11.81144 2.31716 1.000 19.40363 493 GLY A N 1
ATOM 875 C CA . GLY A 1 114 ? 18.87160 -10.82493 1.62122 1.000 17.71709 493 GLY A CA 1
ATOM 876 C C . GLY A 1 114 ? 19.70145 -9.81020 0.86538 1.000 20.81725 493 GLY A C 1
ATOM 877 O O . GLY A 1 114 ? 20.75137 -10.14337 0.30817 1.000 21.83555 493 GLY A O 1
ATOM 878 N N . ILE A 1 115 ? 19.24332 -8.56190 0.85204 1.000 17.91677 494 ILE A N 1
ATOM 879 C CA . ILE A 1 115 ? 19.84899 -7.50103 0.05613 1.000 19.71771 494 ILE A CA 1
ATOM 880 C C . ILE A 1 115 ? 20.10539 -6.30437 0.96170 1.000 23.34500 494 ILE A C 1
ATOM 881 O O . ILE A 1 115 ? 19.22043 -5.89686 1.71627 1.000 21.90174 494 ILE A O 1
ATOM 886 N N . VAL A 1 116 ? 21.31155 -5.74524 0.89679 1.000 20.95602 495 VAL A N 1
ATOM 887 C CA . VAL A 1 116 ? 21.68484 -4.60468 1.72917 1.000 22.05973 495 VAL A CA 1
ATOM 888 C C . VAL A 1 116 ? 22.44776 -3.59990 0.87944 1.000 22.45619 495 VAL A C 1
ATOM 889 O O . VAL A 1 116 ? 23.46401 -3.94065 0.26472 1.000 22.38619 495 VAL A O 1
ATOM 893 N N . LEU A 1 117 ? 21.96015 -2.36268 0.85740 1.000 20.84404 496 LEU A N 1
ATOM 894 C CA . LEU A 1 117 ? 22.63578 -1.22481 0.25229 1.000 20.44431 496 LEU A CA 1
ATOM 895 C C . LEU A 1 117 ? 23.14157 -0.32548 1.37374 1.000 26.97490 496 LEU A C 1
ATOM 896 O O . LEU A 1 117 ? 22.34042 0.20359 2.15654 1.000 25.76374 496 LEU A O 1
ATOM 901 N N . ALA A 1 118 ? 24.46427 -0.17496 1.45316 1.000 21.20616 497 ALA A N 1
ATOM 902 C CA . ALA A 1 118 ? 25.15881 0.60923 2.45995 1.000 24.19301 497 ALA A CA 1
ATOM 903 C C . ALA A 1 118 ? 25.94888 1.72855 1.79021 1.000 26.60511 497 ALA A C 1
ATOM 904 O O . ALA A 1 118 ? 26.36991 1.62343 0.63007 1.000 29.71368 497 ALA A O 1
ATOM 906 N N . GLU A 1 119 ? 26.16426 2.80190 2.55053 1.000 25.16797 498 GLU A N 1
ATOM 907 C CA . GLU A 1 119 ? 26.70415 4.03794 1.99894 1.000 27.52858 498 GLU A CA 1
ATOM 908 C C . GLU A 1 119 ? 27.30342 4.90820 3.09889 1.000 35.11725 498 GLU A C 1
ATOM 909 O O . GLU A 1 119 ? 26.60313 5.28936 4.04329 1.000 33.04093 498 GLU A O 1
ATOM 915 N N . ASN A 1 120 ? 28.60202 5.20623 2.99278 1.000 29.33460 499 ASN A N 1
ATOM 916 C CA . ASN A 1 120 ? 29.29339 6.12614 3.90187 1.000 35.92307 499 ASN A CA 1
ATOM 917 C C . ASN A 1 120 ? 29.15564 5.69544 5.36299 1.000 34.87575 499 ASN A C 1
ATOM 918 O O . ASN A 1 120 ? 28.85689 6.50055 6.24779 1.000 41.95719 499 ASN A O 1
ATOM 923 N N . GLY A 1 121 ? 29.38490 4.40795 5.61296 1.000 31.62368 500 GLY A N 1
ATOM 924 C CA . GLY A 1 121 ? 29.37218 3.87660 6.95867 1.000 33.84124 500 GLY A CA 1
ATOM 925 C C . GLY A 1 121 ? 28.00974 3.52770 7.51571 1.000 37.06080 500 GLY A C 1
ATOM 926 O O . GLY A 1 121 ? 27.93765 2.98929 8.62825 1.000 37.83389 500 GLY A O 1
ATOM 927 N N . ASN A 1 122 ? 26.93064 3.80340 6.78880 1.000 31.85832 501 ASN A N 1
ATOM 928 C CA . ASN A 1 122 ? 25.58273 3.53691 7.26498 1.000 34.64403 501 ASN A CA 1
ATOM 929 C C . ASN A 1 122 ? 24.85985 2.59601 6.31089 1.000 35.39702 501 ASN A C 1
ATOM 930 O O . ASN A 1 122 ? 25.23736 2.44506 5.14603 1.000 32.21947 501 ASN A O 1
ATOM 935 N N . ILE A 1 123 ? 23.81164 1.95892 6.82103 1.000 31.32621 502 ILE A N 1
ATOM 936 C CA . ILE A 1 123 ? 22.94207 1.12468 6.00257 1.000 31.31046 502 ILE A CA 1
ATOM 937 C C . ILE A 1 123 ? 21.86762 2.01634 5.39839 1.000 30.74886 502 ILE A C 1
ATOM 938 O O . ILE A 1 12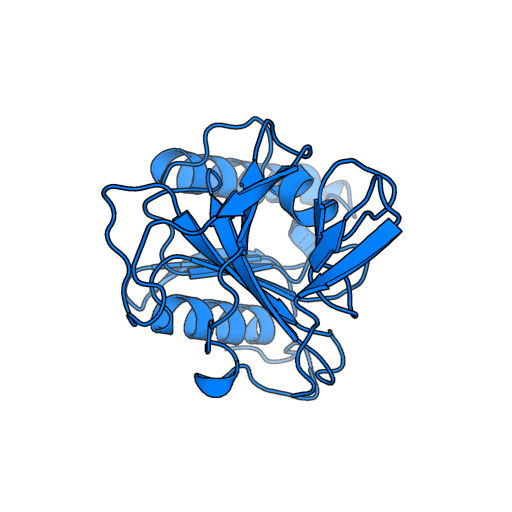3 ? 21.07591 2.63160 6.12079 1.000 36.17659 502 ILE A O 1
ATOM 943 N N . LEU A 1 124 ? 21.85177 2.09836 4.07046 1.000 23.89906 503 LEU A N 1
ATOM 944 C CA . LEU A 1 124 ? 20.85808 2.91447 3.38767 1.000 23.10529 503 LEU A CA 1
ATOM 945 C C . LEU A 1 124 ? 19.52771 2.18332 3.27363 1.000 33.63397 503 LEU A C 1
ATOM 946 O O . LEU A 1 124 ? 18.46498 2.78641 3.46289 1.000 28.16221 503 LEU A O 1
ATOM 951 N N . HIS A 1 125 ? 19.56664 0.88858 2.96810 1.000 28.33909 504 HIS A N 1
ATOM 952 C CA . HIS A 1 125 ? 18.33328 0.14933 2.73376 1.000 25.84379 504 HIS A CA 1
ATOM 953 C C . HIS A 1 125 ? 18.62405 -1.33627 2.86610 1.000 27.41534 504 HIS A C 1
ATOM 954 O O . HIS A 1 125 ? 19.71535 -1.78540 2.51849 1.000 27.44853 504 HIS A O 1
ATOM 961 N N . GLU A 1 126 ? 17.66047 -2.09184 3.38589 1.000 25.19565 505 GLU A N 1
ATOM 962 C CA . GLU A 1 126 ? 17.82294 -3.53511 3.46488 1.000 24.78870 505 GLU A CA 1
ATOM 963 C C . GLU A 1 126 ? 16.49517 -4.22652 3.19801 1.000 30.00990 505 GLU A C 1
ATOM 964 O O . GLU A 1 126 ? 15.41923 -3.67751 3.44913 1.000 26.91642 505 GLU A O 1
ATOM 970 N N . ILE A 1 127 ? 16.59843 -5.43583 2.65776 1.000 25.50752 506 ILE A N 1
ATOM 971 C CA . ILE A 1 127 ? 15.47482 -6.31240 2.35280 1.000 28.67436 506 ILE A CA 1
ATOM 972 C C . ILE A 1 127 ? 15.84375 -7.69971 2.86587 1.000 27.36308 506 ILE A C 1
ATOM 973 O O . ILE A 1 127 ? 16.70308 -8.36309 2.26726 1.000 25.09489 506 ILE A O 1
ATOM 978 N N . PRO A 1 128 ? 15.25735 -8.16328 3.96843 1.000 25.03342 507 PRO A N 1
ATOM 979 C CA . PRO A 1 128 ? 15.52030 -9.53896 4.40434 1.000 25.04748 507 PRO A CA 1
ATOM 980 C C . PRO A 1 128 ? 15.02762 -10.52753 3.36046 1.000 24.28078 507 PRO A C 1
ATOM 981 O O . PRO A 1 128 ? 14.15638 -10.21772 2.54471 1.000 27.64487 507 PRO A O 1
ATOM 985 N N . LEU A 1 129 ? 15.60300 -11.73359 3.39590 1.000 25.96909 508 LEU A N 1
ATOM 986 C CA . LEU A 1 129 ? 15.35768 -12.72228 2.34708 1.000 28.96011 508 LEU A CA 1
ATOM 987 C C . LEU A 1 129 ? 13.86815 -12.98052 2.13619 1.000 29.17493 508 LEU A C 1
ATOM 988 O O . LEU A 1 129 ? 13.43050 -13.24817 1.01131 1.000 32.28098 508 LEU A O 1
ATOM 993 N N . ALA A 1 130 ? 13.07047 -12.88225 3.20279 1.000 29.35402 509 ALA A N 1
ATOM 994 C CA . ALA A 1 130 ? 11.64133 -13.15758 3.08847 1.000 34.11071 509 ALA A CA 1
ATOM 995 C C . ALA A 1 130 ? 10.92158 -12.11942 2.23687 1.000 31.33292 509 ALA A C 1
ATOM 996 O O . ALA A 1 130 ? 9.86467 -12.41614 1.66845 1.000 32.34011 509 ALA A O 1
ATOM 998 N N . LEU A 1 131 ? 11.47053 -10.91088 2.12615 1.000 29.68379 510 LEU A N 1
ATOM 999 C CA . LEU A 1 131 ? 10.82519 -9.83046 1.39290 1.000 29.18696 510 LEU A CA 1
ATOM 1000 C C . LEU A 1 131 ? 11.48376 -9.54066 0.04754 1.000 29.10353 510 LEU A C 1
ATOM 1001 O O . LEU A 1 131 ? 11.08495 -8.58767 -0.62851 1.000 29.99231 510 LEU A O 1
ATOM 1006 N N . CYS A 1 132 ? 12.47714 -10.33570 -0.36051 1.000 29.31688 511 CYS A N 1
ATOM 1007 C CA . CYS A 1 132 ? 13.09178 -10.13508 -1.66987 1.000 25.34343 511 CYS A CA 1
ATOM 1008 C C . CYS A 1 132 ? 12.18705 -10.61325 -2.79881 1.000 30.80384 511 CYS A C 1
ATOM 1009 O O . CYS A 1 132 ? 12.18344 -10.01812 -3.88251 1.000 28.53972 511 CYS A O 1
ATOM 1012 N N . GLY A 1 133 ? 11.42557 -11.68587 -2.56709 1.000 24.47316 512 GLY A N 1
ATOM 1013 C CA . GLY A 1 133 ? 10.39324 -12.10601 -3.48540 1.000 33.29567 512 GLY A CA 1
ATOM 1014 C C . GLY A 1 133 ? 9.09004 -12.30994 -2.73423 1.000 29.21227 512 GLY A C 1
ATOM 1015 O O . GLY A 1 133 ? 9.06077 -12.35496 -1.50148 1.000 26.47603 512 GLY A O 1
ATOM 1016 N N . CYS A 1 134 ? 8.00650 -12.42937 -3.49562 1.000 32.28698 513 CYS A N 1
ATOM 1017 C CA . CYS A 1 134 ? 6.68721 -12.61654 -2.89435 1.000 34.47787 513 CYS A CA 1
ATOM 1018 C C . CYS A 1 134 ? 6.46195 -14.10758 -2.67669 1.000 35.09115 513 CYS A C 1
ATOM 1019 O O . CYS A 1 134 ? 5.86639 -14.79750 -3.50472 1.000 28.52854 513 CYS A O 1
ATOM 1022 N N . ALA A 1 135 ? 6.95248 -14.61566 -1.54472 1.000 32.76738 514 ALA A N 1
ATOM 1023 C CA . ALA A 1 135 ? 6.68548 -16.00290 -1.18547 1.000 36.29270 514 ALA A CA 1
ATOM 1024 C C . ALA A 1 135 ? 5.27215 -16.16423 -0.64180 1.000 42.61495 514 ALA A C 1
ATOM 1025 O O . ALA A 1 135 ? 4.59712 -17.15406 -0.94234 1.000 36.11278 514 ALA A O 1
ATOM 1027 N N . SER A 1 136 ? 4.80927 -15.20179 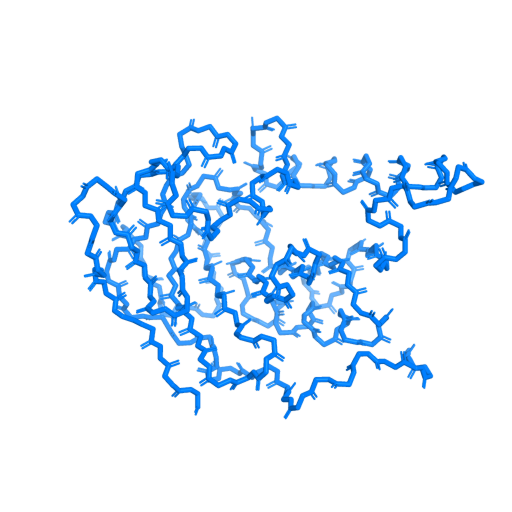0.15151 1.000 41.05591 515 SER A N 1
ATOM 1028 C CA . SER A 1 136 ? 3.47023 -15.21483 0.72321 1.000 48.17115 515 SER A CA 1
ATOM 1029 C C . SER A 1 136 ? 2.70635 -14.00068 0.21411 1.000 46.54632 515 SER A C 1
ATOM 1030 O O . SER A 1 136 ? 3.20970 -12.87461 0.28845 1.000 47.72547 515 SER A O 1
ATOM 1033 N N . SER A 1 137 ? 1.49794 -14.23243 -0.31150 1.000 47.76986 516 SER A N 1
ATOM 1034 C CA . SER A 1 137 ? 0.68519 -13.12760 -0.81539 1.000 48.17301 516 SER A CA 1
ATOM 1035 C C . SER A 1 137 ? 0.42069 -12.08900 0.26605 1.000 52.73442 516 SER A C 1
ATOM 1036 O O . SER A 1 137 ? 0.32608 -10.89078 -0.03207 1.000 48.07211 516 SER A O 1
ATOM 1039 N N . GLU A 1 138 ? 0.31749 -12.53225 1.52303 1.000 45.32817 517 GLU A N 1
ATOM 1040 C CA . GLU A 1 138 ? 0.12653 -11.62382 2.64927 1.000 59.52860 517 GLU A CA 1
ATOM 1041 C C . GLU A 1 138 ? 1.13444 -10.47916 2.62770 1.000 61.74494 517 GLU A C 1
ATOM 1042 O O . GLU A 1 138 ? 0.80385 -9.34120 2.98018 1.000 60.49075 517 GLU A O 1
ATOM 1048 N N . ALA A 1 139 ? 2.36280 -10.75635 2.19351 1.000 56.15604 518 ALA A N 1
ATOM 1049 C CA . ALA A 1 139 ? 3.44521 -9.78310 2.23466 1.000 48.77316 518 ALA A CA 1
ATOM 1050 C C . ALA A 1 139 ? 3.62680 -9.01628 0.93130 1.000 45.90046 518 ALA A C 1
ATOM 1051 O O . ALA A 1 139 ? 4.53707 -8.18096 0.85850 1.000 46.70880 518 ALA A O 1
ATOM 1053 N N . TYR A 1 140 ? 2.78545 -9.26844 -0.08158 1.000 46.39605 519 TYR A N 1
ATOM 1054 C CA . TYR A 1 140 ? 2.94685 -8.65328 -1.39797 1.000 42.60977 519 TYR A CA 1
ATOM 1055 C C . TYR A 1 140 ? 3.33648 -7.18372 -1.29634 1.000 46.12745 519 TYR A C 1
ATOM 1056 O O . TYR A 1 140 ? 4.43291 -6.78687 -1.71462 1.000 45.70634 519 TYR A O 1
ATOM 1065 N N . GLU A 1 141 ? 2.45179 -6.37899 -0.69836 1.000 48.11930 520 GLU A N 1
ATOM 1066 C CA . GLU A 1 141 ? 2.70243 -4.94814 -0.55349 1.000 48.44106 520 GLU A CA 1
ATOM 1067 C C . GLU A 1 141 ? 4.10819 -4.68338 -0.03204 1.000 44.11924 520 GLU A C 1
ATOM 1068 O O . GLU A 1 141 ? 4.90647 -4.00486 -0.69274 1.000 45.70409 520 GLU A O 1
ATOM 1074 N N . ASP A 1 142 ? 4.43955 -5.24559 1.13600 1.000 41.15689 521 ASP A N 1
ATOM 1075 C CA . ASP A 1 142 ? 5.76482 -5.03277 1.70895 1.000 43.28755 521 ASP A CA 1
ATOM 1076 C C . ASP A 1 142 ? 6.84644 -5.31732 0.67971 1.000 40.11361 521 ASP A C 1
ATOM 1077 O O . ASP A 1 142 ? 7.68569 -4.45204 0.39357 1.000 38.37593 521 ASP A O 1
ATOM 1082 N N . VAL A 1 143 ? 6.79896 -6.50644 0.06660 1.000 41.91971 522 VAL A N 1
ATOM 1083 C CA . VAL A 1 143 ? 7.74251 -6.84533 -0.99734 1.000 37.49719 522 VAL A CA 1
ATOM 1084 C C . VAL A 1 143 ? 7.83848 -5.69173 -1.98336 1.000 39.54946 522 VAL A C 1
ATOM 1085 O O . VAL A 1 143 ? 8.89518 -5.06022 -2.13249 1.000 31.25313 522 VAL A O 1
ATOM 1089 N N . LEU A 1 144 ? 6.70314 -5.36254 -2.61165 1.000 41.20823 523 LEU A N 1
ATOM 1090 C CA . LEU A 1 144 ? 6.65088 -4.25560 -3.55938 1.000 40.81970 523 LEU A CA 1
ATOM 1091 C C . LEU A 1 144 ? 7.38676 -3.04266 -3.01211 1.000 34.40961 523 LEU A C 1
ATOM 1092 O O . LEU A 1 144 ? 8.34986 -2.56029 -3.62126 1.000 35.40100 523 LEU A O 1
ATOM 1097 N N . GLU A 1 145 ? 6.98576 -2.57949 -1.82316 1.000 34.67187 524 GLU A N 1
ATOM 1098 C CA . GLU A 1 145 ? 7.62678 -1.40845 -1.23639 1.000 40.33227 524 GLU A CA 1
ATOM 1099 C C . GLU A 1 145 ? 9.13373 -1.60133 -1.17886 1.000 36.01948 524 GLU A C 1
ATOM 1100 O O . GLU A 1 145 ? 9.88735 -0.86489 -1.82949 1.000 36.54806 524 GLU A O 1
ATOM 1106 N N . LYS A 1 146 ? 9.58085 -2.64942 -0.47388 1.000 31.86487 525 LYS A N 1
ATOM 1107 C CA . LYS A 1 146 ? 11.00958 -2.91929 -0.33999 1.000 34.31103 525 LYS A CA 1
ATOM 1108 C C . LYS A 1 146 ? 11.69189 -2.91537 -1.69485 1.000 31.59694 525 LYS A C 1
ATOM 1109 O O . LYS A 1 146 ? 12.79956 -2.38613 -1.84729 1.000 29.85491 525 LYS A O 1
ATOM 1115 N N . GLU A 1 147 ? 11.02271 -3.48013 -2.69851 1.000 29.53389 526 GLU A N 1
ATOM 1116 C CA . GLU A 1 147 ? 11.59472 -3.52246 -4.03385 1.000 32.48695 526 GLU A CA 1
ATOM 1117 C C . GLU A 1 147 ? 11.68450 -2.12743 -4.63001 1.000 36.64930 526 GLU A C 1
ATOM 1118 O O . GLU A 1 147 ? 12.77472 -1.67675 -5.00700 1.000 30.67157 526 GLU A O 1
ATOM 1124 N N . GLN A 1 148 ? 10.55244 -1.41614 -4.68523 1.000 32.23458 527 GLN A N 1
ATOM 1125 C CA . GLN A 1 148 ? 10.51877 -0.13877 -5.38900 1.000 38.68964 527 GLN A CA 1
ATOM 1126 C C . GLN A 1 148 ? 11.54211 0.82318 -4.81015 1.000 32.02931 527 GLN A C 1
ATOM 1127 O O . GLN A 1 148 ? 12.36096 1.38438 -5.55083 1.000 37.45209 527 GLN A O 1
ATOM 1133 N N . LYS A 1 149 ? 11.53248 0.98810 -3.48467 1.000 29.19792 528 LYS A N 1
ATOM 1134 C CA . LYS A 1 149 ? 12.54653 1.79767 -2.82190 1.000 32.03608 528 LYS A CA 1
ATOM 1135 C C . LYS A 1 149 ? 13.94161 1.42619 -3.30589 1.000 35.29211 528 LYS A C 1
ATOM 1136 O O . LYS A 1 149 ? 14.69095 2.29006 -3.78179 1.000 30.91604 528 LYS A O 1
ATOM 1142 N N . LEU A 1 150 ? 14.29128 0.13457 -3.23550 1.000 30.45697 529 LEU A N 1
ATOM 1143 C CA . LEU A 1 150 ? 15.59385 -0.29994 -3.73070 1.000 25.26905 529 LEU A CA 1
ATOM 1144 C C . LEU A 1 150 ? 15.83505 0.23919 -5.13169 1.000 26.70220 529 LEU A C 1
ATOM 1145 O O . LEU A 1 150 ? 16.80775 0.97085 -5.36573 1.000 23.81129 529 LEU A O 1
ATOM 1150 N N . ARG A 1 151 ? 14.90833 -0.04998 -6.05506 1.000 23.79217 530 ARG A N 1
ATOM 1151 C CA . ARG A 1 151 ? 14.99807 0.49192 -7.40655 1.000 30.17496 530 ARG A CA 1
ATOM 1152 C C . ARG A 1 151 ? 15.35018 1.96807 -7.36978 1.000 31.27429 530 ARG A C 1
ATOM 1153 O O . ARG A 1 151 ? 16.40556 2.37928 -7.86953 1.000 32.68079 530 ARG A O 1
ATOM 1161 N N . ASP A 1 152 ? 14.50034 2.76701 -6.71453 1.000 31.85697 531 ASP A N 1
ATOM 1162 C CA . ASP A 1 152 ? 14.71204 4.20799 -6.65801 1.000 29.03441 531 ASP A CA 1
ATOM 1163 C C . ASP A 1 152 ? 16.14811 4.52782 -6.27845 1.000 28.10197 531 ASP A C 1
ATOM 1164 O O . ASP A 1 152 ? 16.86020 5.21463 -7.02127 1.000 29.57145 531 ASP A O 1
ATOM 1169 N N . LEU A 1 153 ? 16.61442 3.96615 -5.15947 1.000 26.12302 532 LEU A N 1
ATOM 1170 C CA . LEU A 1 153 ? 17.96647 4.26346 -4.70476 1.000 25.95187 532 LEU A CA 1
ATOM 1171 C C . LEU A 1 153 ? 18.98754 3.88884 -5.76798 1.000 26.63187 532 LEU A C 1
ATOM 1172 O O . LEU A 1 153 ? 19.82012 4.71720 -6.15724 1.000 32.26804 532 LEU A O 1
ATOM 1177 N N . LEU A 1 154 ? 18.89531 2.66633 -6.29946 1.000 25.84723 533 LEU A N 1
ATOM 1178 C CA . LEU A 1 154 ? 19.83160 2.24904 -7.33592 1.000 26.83414 533 LEU A CA 1
ATOM 1179 C C . LEU A 1 154 ? 19.72523 3.13366 -8.57004 1.000 26.52619 533 LEU A C 1
ATOM 1180 O O . LEU A 1 154 ? 20.73901 3.40363 -9.22297 1.000 21.82782 533 LEU A O 1
ATOM 1185 N N . THR A 1 155 ? 18.51972 3.61115 -8.89352 1.000 27.53486 534 THR A N 1
ATOM 1186 C CA . THR A 1 155 ? 18.37995 4.50377 -10.03842 1.000 30.90647 534 THR A CA 1
ATOM 1187 C C . THR A 1 155 ? 19.04021 5.84698 -9.75797 1.000 28.72733 534 THR A C 1
ATOM 1188 O O . THR A 1 155 ? 19.62303 6.45923 -10.66028 1.000 31.94986 534 THR A O 1
ATOM 1192 N N . GLU A 1 156 ? 18.97764 6.30970 -8.50511 1.000 25.72838 535 GLU A N 1
ATOM 1193 C CA . GLU A 1 156 ? 19.63231 7.56295 -8.14678 1.000 32.37664 535 GLU A CA 1
ATOM 1194 C C . GLU A 1 156 ? 21.14094 7.46440 -8.30269 1.000 33.40838 535 GLU A C 1
ATOM 1195 O O . GLU A 1 156 ? 21.80473 8.47013 -8.57966 1.000 32.09969 535 GLU A O 1
ATOM 1201 N N . ARG A 1 157 ? 21.69562 6.26233 -8.14386 1.000 31.51331 536 ARG A N 1
ATOM 1202 C CA . ARG A 1 157 ? 23.13480 6.05653 -8.10932 1.000 25.36152 536 ARG A CA 1
ATOM 1203 C C . ARG A 1 157 ? 23.68628 5.49330 -9.41475 1.000 24.56081 536 ARG A C 1
ATOM 1204 O O . ARG A 1 157 ? 24.82706 5.02093 -9.44289 1.000 26.33918 536 ARG A O 1
ATOM 1212 N N . GLY A 1 158 ? 22.90795 5.53788 -10.49554 1.000 25.13112 537 GLY A N 1
ATOM 1213 C CA . GLY A 1 158 ? 23.42877 5.25792 -11.81967 1.000 28.01822 537 GLY A CA 1
ATOM 1214 C C . GLY A 1 158 ? 22.91156 4.00559 -12.49403 1.000 26.93702 537 GLY A C 1
ATOM 1215 O O . GLY A 1 158 ? 23.32448 3.72742 -13.62681 1.000 27.92017 537 GLY A O 1
ATOM 1216 N N . TYR A 1 159 ? 22.03329 3.23494 -11.85774 1.000 26.11278 538 TYR A N 1
ATOM 1217 C CA . TYR A 1 159 ? 21.46576 2.06309 -12.51618 1.000 29.27736 538 TYR A CA 1
ATOM 1218 C C . TYR A 1 159 ? 20.38992 2.52796 -13.48851 1.000 29.51116 538 TYR A C 1
ATOM 1219 O O . TYR A 1 159 ? 19.33647 3.01954 -13.07133 1.000 30.03866 538 TYR A O 1
ATOM 1228 N N . GLU A 1 160 ? 20.64904 2.36615 -14.78544 1.000 29.15208 539 GLU A N 1
ATOM 1229 C CA . GLU A 1 160 ? 19.77549 2.89084 -15.82510 1.000 30.67088 539 GLU A CA 1
ATOM 1230 C C . GLU A 1 160 ? 19.00731 1.81507 -16.57682 1.000 33.18555 539 GLU A C 1
ATOM 1231 O O . GLU A 1 160 ? 18.29261 2.13955 -17.53093 1.000 33.23565 539 GLU A O 1
ATOM 1237 N N . PHE A 1 161 ? 19.13484 0.55278 -16.19095 1.000 26.71850 540 PHE A N 1
ATOM 1238 C CA . PHE A 1 161 ? 18.42488 -0.51720 -16.86695 1.000 29.86043 540 PHE A CA 1
ATOM 1239 C C . PHE A 1 161 ? 17.13264 -0.82488 -16.11083 1.000 30.64145 540 PHE A C 1
ATOM 1240 O O . PHE A 1 161 ? 16.79443 -0.17517 -15.11890 1.000 32.41656 540 PHE A O 1
ATOM 1248 N N . CYS A 1 162 ? 16.38744 -1.81783 -16.59691 1.000 35.08648 541 CYS A N 1
ATOM 1249 C CA . CYS A 1 162 ? 14.99279 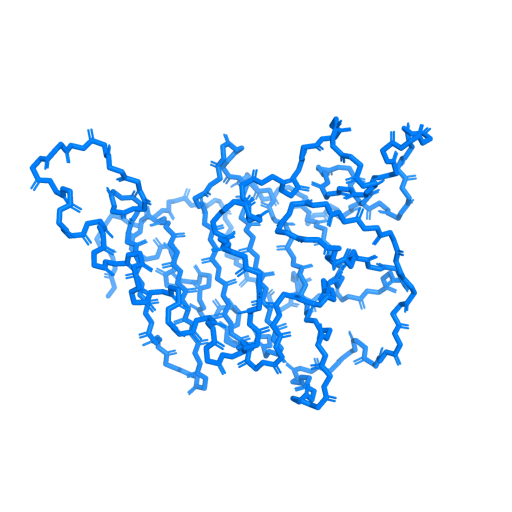-1.93710 -16.18503 1.000 29.51019 541 CYS A CA 1
ATOM 1250 C C . CYS A 1 162 ? 14.81866 -2.60386 -14.82553 1.000 33.26455 541 CYS A C 1
ATOM 1251 O O . CYS A 1 162 ? 13.85933 -2.28901 -14.11160 1.000 35.62885 541 CYS A O 1
ATOM 1254 N N . ASP A 1 163 ? 15.70858 -3.51804 -14.44846 1.000 26.20799 542 ASP A N 1
ATOM 1255 C CA . ASP A 1 163 ? 15.45334 -4.32908 -13.26421 1.000 24.25899 542 ASP A CA 1
ATOM 1256 C C . ASP A 1 163 ? 16.75858 -4.86890 -12.69035 1.000 27.18249 542 ASP A C 1
ATOM 1257 O O . ASP A 1 163 ? 17.32985 -5.82016 -13.23898 1.000 23.04371 542 ASP A O 1
ATOM 1262 N N . PRO A 1 164 ? 17.25194 -4.30482 -11.58295 1.000 26.59132 543 PRO A N 1
ATOM 1263 C CA . PRO A 1 164 ? 18.52469 -4.79322 -11.02648 1.000 24.04300 543 PRO A CA 1
ATOM 1264 C C . PRO A 1 164 ? 18.44571 -6.20061 -10.45924 1.000 21.16597 543 PRO A C 1
ATOM 1265 O O . PRO A 1 164 ? 19.46482 -6.90429 -10.44516 1.000 21.08151 543 PRO A O 1
ATOM 1269 N N . ILE A 1 165 ? 17.27517 -6.63253 -9.98291 1.000 26.96627 544 ILE A N 1
ATOM 1270 C CA . ILE A 1 165 ? 17.14965 -7.98801 -9.45375 1.000 21.06835 544 ILE A CA 1
ATOM 1271 C C . ILE A 1 165 ? 17.35233 -9.01266 -10.56307 1.000 20.04752 544 ILE A C 1
ATOM 1272 O O . ILE A 1 165 ? 17.98806 -10.05133 -10.35725 1.000 21.35110 544 ILE A O 1
ATOM 1277 N N . TYR A 1 166 ? 16.79909 -8.74315 -11.74786 1.000 19.99235 545 TYR A N 1
ATOM 1278 C CA . TYR A 1 166 ? 17.06591 -9.55126 -12.93641 1.000 21.29242 545 TYR A CA 1
ATOM 1279 C C . TYR A 1 166 ? 18.56904 -9.69239 -13.17483 1.000 16.95885 545 TYR A C 1
ATOM 1280 O O . TYR A 1 166 ? 19.10561 -10.80920 -13.29669 1.000 19.78870 545 TYR A O 1
ATOM 1289 N N . THR A 1 167 ? 19.25614 -8.54748 -13.24260 1.000 21.55078 546 THR A N 1
ATOM 1290 C CA . THR A 1 167 ? 20.70712 -8.49517 -13.38376 1.000 18.55660 546 THR A CA 1
ATOM 1291 C C . THR A 1 167 ? 21.39696 -9.42592 -12.39745 1.000 19.06757 546 THR A C 1
ATOM 1292 O O . THR A 1 167 ? 22.17250 -10.30540 -12.78752 1.000 15.85858 546 THR A O 1
ATOM 1296 N N . LEU A 1 168 ? 21.11921 -9.23751 -11.10594 1.000 15.26632 547 LEU A N 1
ATOM 1297 C CA . LEU A 1 168 ? 21.78115 -10.04078 -10.08386 1.000 18.94220 547 LEU A CA 1
ATOM 1298 C C . LEU A 1 168 ? 21.46746 -11.52148 -10.24655 1.000 19.51001 547 LEU A C 1
ATOM 1299 O O . LEU A 1 168 ? 22.35312 -12.37089 -10.08896 1.000 20.25073 547 LEU A O 1
ATOM 1304 N N . LEU A 1 169 ? 20.21670 -11.85115 -10.57751 1.000 16.26740 548 LEU A N 1
ATOM 1305 C CA . LEU A 1 169 ? 19.81565 -13.25010 -10.64001 1.000 18.35945 548 LEU A CA 1
ATOM 1306 C C . LEU A 1 169 ? 20.49521 -13.99278 -11.78181 1.000 17.93855 548 LEU A C 1
ATOM 1307 O O . LEU A 1 169 ? 20.69447 -15.20888 -11.68541 1.000 16.98744 548 LEU A O 1
ATOM 1312 N N . PHE A 1 170 ? 20.85722 -13.30496 -12.86809 1.000 14.20384 549 PHE A N 1
ATOM 1313 C CA . PHE A 1 170 ? 21.41173 -14.02012 -14.01598 1.000 15.96695 549 PHE A CA 1
ATOM 1314 C C . PHE A 1 170 ? 22.90900 -13.79368 -14.22784 1.000 20.83403 549 PHE A C 1
ATOM 1315 O O . PHE A 1 170 ? 23.41235 -14.02557 -15.33294 1.000 18.42641 549 PHE A O 1
ATOM 1323 N N . LEU A 1 171 ? 23.64345 -13.39933 -13.18420 1.000 15.43716 550 LEU A N 1
ATOM 1324 C CA . LEU A 1 171 ? 25.07740 -13.17367 -13.34670 1.000 17.54901 550 LEU A CA 1
ATOM 1325 C C . LEU A 1 171 ? 25.83632 -14.47178 -13.59943 1.000 18.48725 550 LEU A C 1
ATOM 1326 O O . LEU A 1 171 ? 26.89554 -14.45366 -14.23605 1.000 15.49725 550 LEU A O 1
ATOM 1331 N N . GLN A 1 172 ? 25.32559 -15.60009 -13.10914 1.000 13.57933 551 GLN A N 1
ATOM 1332 C CA . GLN A 1 172 ? 26.02520 -16.87548 -13.19373 1.000 19.22460 551 GLN A CA 1
ATOM 1333 C C . GLN A 1 172 ? 25.46911 -17.78647 -14.28319 1.000 21.33230 551 GLN A C 1
ATOM 1334 O O . GLN A 1 172 ? 25.86159 -18.95520 -14.36028 1.000 17.39424 551 GLN A O 1
ATOM 1340 N N . SER A 1 173 ? 24.57828 -17.27760 -15.13217 1.000 19.48011 552 SER A N 1
ATOM 1341 C CA . SER A 1 173 ? 23.85137 -18.09871 -16.10351 1.000 20.50903 552 SER A CA 1
ATOM 1342 C C . SER A 1 173 ? 24.69584 -18.28636 -17.35926 1.000 20.55418 552 SER A C 1
ATOM 1343 O O . SER A 1 173 ? 24.67066 -17.46992 -18.28148 1.000 17.11060 552 SER A O 1
ATOM 1346 N N . THR A 1 174 ? 25.42669 -19.40345 -17.41026 1.000 17.34750 553 THR A N 1
ATOM 1347 C CA . THR A 1 174 ? 26.39399 -19.65438 -18.47485 1.000 20.94521 553 THR A CA 1
ATOM 1348 C C . THR A 1 174 ? 25.76134 -19.87703 -19.84402 1.000 21.20210 553 THR A C 1
ATOM 1349 O O . THR A 1 174 ? 26.49958 -20.02918 -20.82380 1.000 21.61072 553 THR A O 1
ATOM 1353 N N . HIS A 1 175 ? 24.43599 -19.91176 -19.94586 1.000 20.52360 554 HIS A N 1
ATOM 1354 C CA . HIS A 1 175 ? 23.78416 -20.07264 -21.23828 1.000 22.81317 554 HIS A CA 1
ATOM 1355 C C . HIS A 1 175 ? 23.37894 -18.74500 -21.86366 1.000 21.69488 554 HIS A C 1
ATOM 1356 O O . HIS A 1 175 ? 22.89373 -18.73396 -23.00023 1.000 20.49951 554 HIS A O 1
ATOM 1363 N N . LEU A 1 176 ? 23.57443 -17.63227 -21.15675 1.000 21.26713 555 LEU A N 1
ATOM 1364 C CA . LEU A 1 176 ? 23.21543 -16.31461 -21.65937 1.000 19.25031 555 LEU A CA 1
ATOM 1365 C C . LEU A 1 176 ? 24.47175 -15.54323 -22.03107 1.000 23.76307 555 LEU A C 1
ATOM 1366 O O . LEU A 1 176 ? 25.37558 -15.39726 -21.19465 1.000 18.50875 555 LEU A O 1
ATOM 1371 N N . PRO A 1 177 ? 24.56301 -15.03110 -23.25490 1.000 24.68472 556 PRO A N 1
ATOM 1372 C CA . PRO A 1 177 ? 25.78137 -14.34252 -23.69120 1.000 23.03233 556 PRO A CA 1
ATOM 1373 C C . PRO A 1 177 ? 25.95707 -13.02070 -22.95670 1.000 20.89243 556 PRO A C 1
ATOM 1374 O O . PRO A 1 177 ? 24.99709 -12.42526 -22.46399 1.000 22.17899 556 PRO A O 1
ATOM 1378 N N . TYR A 1 178 ? 27.20280 -12.54573 -22.89867 1.000 25.66406 557 TYR A N 1
ATOM 1379 C CA . TYR A 1 178 ? 28.35556 -13.15975 -23.55754 1.000 24.33761 557 TYR A CA 1
ATOM 1380 C C . TYR A 1 178 ? 29.41524 -13.58926 -22.55592 1.000 21.82969 557 TYR A C 1
ATOM 1381 O O . TYR A 1 178 ? 30.29318 -14.38671 -22.87513 1.000 21.49533 557 TYR A O 1
ATOM 1390 N N . ILE A 1 179 ? 29.34121 -13.04125 -21.34750 1.000 21.54786 558 ILE A N 1
ATOM 1391 C CA . ILE A 1 179 ? 30.30474 -13.33876 -20.29617 1.000 19.08406 558 ILE A CA 1
ATOM 1392 C C . ILE A 1 179 ? 29.55173 -13.46122 -18.98015 1.000 18.36317 558 ILE A C 1
ATOM 1393 O O . ILE A 1 179 ? 28.60537 -12.71072 -18.71861 1.000 20.25672 558 ILE A O 1
ATOM 1398 N N . ARG A 1 180 ? 29.95613 -14.42917 -18.16288 1.000 17.60397 559 ARG A N 1
ATOM 1399 C CA . ARG A 1 180 ? 29.27922 -14.69598 -16.90136 1.000 16.12261 559 ARG A CA 1
ATOM 1400 C C . ARG A 1 180 ? 30.31280 -14.85429 -15.79510 1.000 23.51507 559 ARG A C 1
ATOM 1401 O O . ARG A 1 180 ? 31.51220 -14.96748 -16.04685 1.000 21.31629 559 ARG A O 1
ATOM 1409 N N . ILE A 1 181 ? 29.83625 -14.84764 -14.55415 1.000 19.46437 560 ILE A N 1
ATOM 1410 C CA . ILE A 1 181 ? 30.67364 -15.07473 -13.38005 1.000 21.31523 560 ILE A CA 1
ATOM 1411 C C . ILE A 1 181 ? 30.28221 -16.42185 -12.79085 1.000 22.08184 560 ILE A C 1
ATOM 1412 O O . ILE A 1 181 ? 29.14227 -16.60204 -12.34705 1.000 24.95656 560 ILE A O 1
ATOM 1417 N N . THR A 1 182 ? 31.22110 -17.37109 -12.78484 1.000 20.24679 561 THR A N 1
ATOM 1418 C CA . THR A 1 182 ? 30.95358 -18.73737 -12.36155 1.000 21.88414 561 THR A CA 1
ATOM 1419 C C . THR A 1 182 ? 31.89183 -19.12336 -11.22266 1.000 26.34985 561 THR A C 1
ATOM 1420 O O . THR A 1 182 ? 32.87820 -18.41754 -10.96947 1.000 20.80503 561 THR A O 1
ATOM 1424 N N . PRO A 1 183 ? 31.62254 -20.23834 -10.51107 1.000 23.34747 562 PRO A N 1
ATOM 1425 C CA . PRO A 1 183 ? 32.55868 -20.70521 -9.47517 1.000 24.32756 562 PRO A CA 1
ATOM 1426 C C . PRO A 1 183 ? 33.99036 -20.88737 -9.96319 1.000 26.67205 562 PRO A C 1
ATOM 1427 O O . PRO A 1 183 ? 34.92402 -20.90935 -9.15446 1.000 26.78707 562 PRO A O 1
ATOM 1431 N N . ARG A 1 184 ? 34.18016 -21.01280 -11.27534 1.000 25.15912 563 ARG A N 1
ATOM 1432 C CA . ARG A 1 184 ? 35.50074 -21.21711 -11.85296 1.000 24.57084 563 ARG A CA 1
ATOM 1433 C C . ARG A 1 184 ? 36.14731 -19.92935 -12.35035 1.000 31.62524 563 ARG A C 1
ATOM 1434 O O . ARG A 1 184 ? 37.28629 -19.97192 -12.82411 1.000 31.43886 563 ARG A O 1
ATOM 1436 N N . GLY A 1 185 ? 35.45772 -18.79149 -12.25475 1.000 22.55797 564 GLY A N 1
ATOM 1437 C CA . GLY A 1 185 ? 35.95714 -17.49852 -12.67375 1.000 25.62007 564 GLY A CA 1
ATOM 1438 C C . GLY A 1 185 ? 35.01858 -16.85844 -13.67177 1.000 25.15296 564 GLY A C 1
ATOM 1439 O O . GLY A 1 185 ? 33.87534 -17.28665 -13.85370 1.000 21.75769 564 GLY A O 1
ATOM 1440 N N . ILE A 1 186 ? 35.48664 -15.79254 -14.32384 1.000 20.90058 565 ILE A N 1
ATOM 1441 C CA . ILE A 1 186 ? 34.70833 -15.23196 -15.41989 1.000 20.94136 565 ILE A CA 1
ATOM 1442 C C . ILE A 1 186 ? 34.77231 -16.18652 -16.60648 1.000 24.14389 565 ILE A C 1
ATOM 1443 O O . ILE A 1 186 ? 35.77517 -16.87778 -16.83033 1.000 20.90261 565 ILE A O 1
ATOM 1448 N N . PHE A 1 187 ? 33.69006 -16.22256 -17.37738 1.000 21.43994 566 PHE A N 1
ATOM 1449 C CA . PHE A 1 187 ? 33.43289 -17.31291 -18.30770 1.000 22.32137 566 PHE A CA 1
ATOM 1450 C C . PHE A 1 187 ? 32.94388 -16.74451 -19.62973 1.000 25.64612 566 PHE A C 1
ATOM 1451 O O . PHE A 1 187 ? 31.93953 -16.02384 -19.66206 1.000 22.15235 566 PHE A O 1
ATOM 1459 N N . ASP A 1 188 ? 33.66188 -17.06728 -20.70654 1.000 27.45318 567 ASP A N 1
ATOM 1460 C CA . ASP A 1 188 ? 33.26636 -16.71609 -22.06745 1.000 25.91851 567 ASP A CA 1
ATOM 1461 C C . ASP A 1 188 ? 32.15813 -17.66827 -22.50035 1.000 25.46738 567 ASP A C 1
ATOM 1462 O O . ASP A 1 188 ? 32.39044 -18.87020 -22.65394 1.000 25.95867 567 ASP A O 1
ATOM 1467 N N . VAL A 1 189 ? 30.95283 -17.13463 -22.70481 1.000 23.96276 568 VAL A N 1
ATOM 1468 C CA . VAL A 1 189 ? 29.80218 -17.99063 -22.98159 1.000 22.86843 568 VAL A CA 1
ATOM 1469 C C . VAL A 1 189 ? 29.88635 -18.58341 -24.38498 1.000 32.65722 568 VAL A C 1
ATOM 1470 O O . VAL A 1 189 ? 29.56528 -19.76013 -24.59631 1.000 28.54115 568 VAL A O 1
ATOM 1474 N N . MET A 1 190 ? 30.32108 -17.78923 -25.36594 1.000 29.74867 569 MET A N 1
ATOM 1475 C CA . MET A 1 190 ? 30.34194 -18.27211 -26.74379 1.000 34.23351 569 MET A CA 1
ATOM 1476 C C . MET A 1 190 ? 31.43011 -19.32141 -26.94345 1.000 35.14578 569 MET A C 1
ATOM 1477 O O . MET A 1 190 ? 31.18576 -20.37680 -27.53869 1.000 34.43500 569 MET A O 1
ATOM 1482 N N . LYS A 1 191 ? 32.63963 -19.05211 -26.45236 1.000 33.14851 570 LYS A N 1
ATOM 1483 C CA . LYS A 1 191 ? 33.73609 -20.00381 -26.56999 1.000 29.84425 570 LYS A CA 1
ATOM 1484 C C . LYS A 1 191 ? 33.73096 -21.05072 -25.46285 1.000 34.37751 570 LYS A C 1
ATOM 1485 O O . LYS A 1 191 ? 34.54028 -21.98316 -25.51198 1.000 39.75402 570 LYS A O 1
ATOM 1491 N N . LYS A 1 192 ? 32.84566 -20.91227 -24.47422 1.000 30.32416 571 LYS A N 1
ATOM 1492 C CA . LYS A 1 192 ? 32.66416 -21.89346 -23.40142 1.000 29.48798 571 LYS A CA 1
ATOM 1493 C C . LYS A 1 192 ? 33.98374 -22.23061 -22.70912 1.000 31.75470 571 LYS A C 1
ATOM 1494 O O . LYS A 1 192 ? 34.31726 -23.39503 -22.47896 1.000 34.64728 571 LYS A O 1
ATOM 1500 N N . THR A 1 193 ? 34.73904 -21.18960 -22.36636 1.000 25.29309 572 THR A N 1
ATOM 1501 C CA . THR A 1 193 ? 36.00817 -21.35993 -21.67739 1.000 26.66433 572 THR A CA 1
ATOM 1502 C C . THR A 1 193 ? 36.11584 -20.35211 -20.54380 1.000 29.28604 572 THR A C 1
ATOM 1503 O O . THR A 1 193 ? 35.62628 -19.22399 -20.64500 1.000 25.06591 572 THR A O 1
ATOM 1507 N N . VAL A 1 194 ? 36.75584 -20.77987 -19.45316 1.000 26.95270 573 VAL A N 1
ATOM 1508 C CA . VAL A 1 194 ? 37.11269 -19.84937 -18.39176 1.000 25.52974 573 VAL A CA 1
ATOM 1509 C C . VAL A 1 194 ? 38.12911 -18.84890 -18.92127 1.000 26.17669 573 VAL A C 1
ATOM 1510 O O . VAL A 1 194 ? 39.10050 -19.21569 -19.59483 1.000 32.50715 573 VAL A O 1
ATOM 1514 N N . LEU A 1 195 ? 37.90315 -17.57008 -18.62703 1.000 23.60285 574 LEU A N 1
ATOM 1515 C CA . LEU A 1 195 ? 38.86728 -16.53963 -18.98843 1.000 23.38404 574 LEU A CA 1
ATOM 1516 C C . LEU A 1 195 ? 39.87355 -16.38293 -17.85669 1.000 30.59132 574 LEU A C 1
ATOM 1517 O O . LEU A 1 195 ? 40.81270 -17.17742 -17.74558 1.000 28.85156 574 LEU A O 1
ATOM 1522 N N . PHE A 1 196 ? 39.68460 -15.37857 -17.00645 1.000 30.45618 575 PHE A N 1
ATOM 1523 C CA . PHE A 1 196 ? 40.52011 -15.30702 -15.81203 1.000 28.91590 575 PHE A CA 1
ATOM 1524 C C . PHE A 1 196 ? 39.84540 -16.05865 -14.66993 1.000 30.31240 575 PHE A C 1
ATOM 1525 O O . PHE A 1 196 ? 38.64547 -15.86788 -14.43380 1.000 29.53941 575 PHE A O 1
ATOM 1533 N N . PRO A 1 197 ? 40.57308 -16.90198 -13.94416 1.000 29.32493 576 PRO A N 1
ATOM 1534 C CA . PRO A 1 197 ? 39.93222 -17.87054 -13.05216 1.000 28.18963 576 PRO A CA 1
ATOM 1535 C C . PRO A 1 197 ? 39.52879 -17.26155 -11.71506 1.000 31.05900 576 PRO A C 1
ATOM 1536 O O . PRO A 1 197 ? 39.85059 -16.11912 -11.38325 1.000 24.67658 576 PRO A O 1
ATOM 1540 N N . SER A 1 198 ? 38.80624 -18.07001 -10.94450 1.000 29.46234 577 SER A N 1
ATOM 1541 C CA . SER A 1 198 ? 38.41744 -17.69012 -9.59837 1.000 28.57857 577 SER A CA 1
ATOM 1542 C C . SER A 1 198 ? 39.58030 -17.90774 -8.63274 1.000 31.10819 577 SER A C 1
ATOM 1543 O O . SER A 1 198 ? 40.61371 -18.48881 -8.97667 1.000 31.88096 577 SER A O 1
ATOM 1546 N N . ILE A 1 199 ? 39.40175 -17.42956 -7.40497 1.000 25.83370 578 ILE A N 1
ATOM 1547 C CA . ILE A 1 199 ? 40.41325 -17.52868 -6.36042 1.000 29.46628 578 ILE A CA 1
ATOM 1548 C C . ILE A 1 199 ? 39.89726 -18.46088 -5.27507 1.000 31.14617 578 ILE A C 1
ATOM 1549 O O . ILE A 1 199 ? 38.74438 -18.34143 -4.84278 1.000 30.49470 578 ILE A O 1
ATOM 1554 N N . MET A 1 200 ? 40.74145 -19.39704 -4.84724 1.000 29.59892 579 MET A N 1
ATOM 1555 C CA . MET A 1 200 ? 40.44578 -20.20797 -3.67377 1.000 31.19869 579 MET A CA 1
ATOM 1556 C C . MET A 1 200 ? 40.75497 -19.39305 -2.42317 1.000 33.66682 579 MET A C 1
ATOM 1557 O O . MET A 1 200 ? 41.90394 -18.99191 -2.20526 1.000 35.94357 579 MET A O 1
ATOM 1562 N N . ARG A 1 201 ? 39.73297 -19.14457 -1.60919 1.000 28.58363 580 ARG A N 1
ATOM 1563 C CA . ARG A 1 201 ? 39.86781 -18.27787 -0.44165 1.000 31.73836 580 ARG A CA 1
ATOM 1564 C C . ARG A 1 201 ? 40.76392 -18.89843 0.62559 1.000 36.41438 580 ARG A C 1
ATOM 1565 O O . ARG A 1 201 ? 40.95167 -20.11306 0.67610 1.000 34.86275 580 ARG A O 1
#

Organism: Bacillus subtilis (strain 168) (NCBI:txid224308)

Radius of gyration: 15.66 Å; Cα contacts (8 Å, |Δi|>4): 473; chains: 1; bounding box: 44×32×44 Å